Protein AF-A0A1W9MJC9-F1 (afdb_monomer)

Mean predicted aligned error: 21.08 Å

Structure (mmCIF, N/CA/C/O backbone):
data_AF-A0A1W9MJC9-F1
#
_entry.id   AF-A0A1W9MJC9-F1
#
loop_
_atom_site.group_PDB
_atom_site.id
_atom_site.type_symbol
_atom_site.label_atom_id
_atom_site.label_alt_id
_atom_site.label_comp_id
_atom_site.label_asym_id
_atom_site.label_entity_id
_atom_site.label_seq_id
_atom_site.pdbx_PDB_ins_code
_atom_site.Cartn_x
_atom_site.Cartn_y
_atom_site.Cartn_z
_atom_site.occupancy
_atom_site.B_iso_or_equiv
_atom_site.auth_seq_id
_atom_site.auth_comp_id
_atom_site.auth_asym_id
_atom_site.auth_atom_id
_atom_site.pdbx_PDB_model_num
ATOM 1 N N . MET A 1 1 ? 0.481 -23.778 25.938 1.00 35.47 1 MET A N 1
ATOM 2 C CA . MET A 1 1 ? 1.598 -23.405 25.052 1.00 35.47 1 MET A CA 1
ATOM 3 C C . MET A 1 1 ? 1.193 -22.103 24.401 1.00 35.47 1 MET A C 1
ATOM 5 O O . MET A 1 1 ? 0.287 -22.107 23.581 1.00 35.47 1 MET A O 1
ATOM 9 N N . VAL A 1 2 ? 1.718 -21.002 24.931 1.00 30.69 2 VAL A N 1
ATOM 10 C CA . VAL A 1 2 ? 1.451 -19.629 24.496 1.00 30.69 2 VAL A CA 1
ATOM 11 C C . VAL A 1 2 ? 2.804 -19.121 24.028 1.00 30.69 2 VAL A C 1
ATOM 13 O O . VAL A 1 2 ? 3.698 -18.996 24.858 1.00 30.69 2 VAL A O 1
ATOM 16 N N . ASP A 1 3 ? 2.963 -18.919 22.724 1.00 32.94 3 ASP A N 1
ATOM 17 C CA . ASP A 1 3 ? 4.160 -18.285 22.180 1.00 32.94 3 ASP A CA 1
ATOM 18 C C . ASP A 1 3 ? 3.934 -16.770 22.167 1.00 32.94 3 ASP A C 1
ATOM 20 O O . ASP A 1 3 ? 3.069 -16.245 21.462 1.00 32.94 3 ASP A O 1
ATOM 24 N N . GLU A 1 4 ? 4.688 -16.082 23.021 1.00 33.16 4 GLU A N 1
ATOM 25 C CA . GLU A 1 4 ? 4.775 -14.629 23.106 1.00 33.16 4 GLU A CA 1
ATOM 26 C C . GLU A 1 4 ? 5.521 -14.070 21.885 1.00 33.16 4 GLU A C 1
ATOM 28 O O . GLU A 1 4 ? 6.694 -14.366 21.655 1.00 33.16 4 GLU A O 1
ATOM 33 N N . ILE A 1 5 ? 4.862 -13.197 21.121 1.00 34.06 5 ILE A N 1
ATOM 34 C CA . ILE A 1 5 ? 5.529 -12.332 20.144 1.00 34.06 5 ILE A CA 1
ATOM 35 C C . ILE A 1 5 ? 6.154 -11.168 20.917 1.00 34.06 5 ILE A C 1
ATOM 37 O O . ILE A 1 5 ? 5.500 -10.171 21.223 1.00 34.06 5 ILE A O 1
ATOM 41 N N . VAL A 1 6 ? 7.439 -11.295 21.236 1.00 33.72 6 VAL A N 1
ATOM 42 C CA . VAL A 1 6 ? 8.252 -10.208 21.787 1.00 33.72 6 VAL A CA 1
ATOM 43 C C . VAL A 1 6 ? 8.721 -9.315 20.631 1.00 33.72 6 VAL A C 1
ATOM 45 O O . VAL A 1 6 ? 9.761 -9.550 20.021 1.00 33.72 6 VAL A O 1
ATOM 48 N N . MET A 1 7 ? 7.949 -8.271 20.307 1.00 41.28 7 MET A N 1
ATOM 49 C CA . MET A 1 7 ? 8.438 -7.140 19.507 1.00 41.28 7 MET A CA 1
ATOM 50 C C . MET A 1 7 ? 9.159 -6.151 20.427 1.00 41.28 7 MET A C 1
ATOM 52 O O . MET A 1 7 ? 8.548 -5.243 20.984 1.00 41.28 7 MET A O 1
ATOM 56 N N . ILE A 1 8 ? 10.476 -6.300 20.569 1.00 40.28 8 ILE A N 1
ATOM 57 C CA . ILE A 1 8 ? 11.330 -5.221 21.077 1.00 40.28 8 ILE A CA 1
ATOM 58 C C . ILE A 1 8 ? 11.799 -4.433 19.855 1.00 40.28 8 ILE A C 1
ATOM 60 O O . ILE A 1 8 ? 12.778 -4.787 19.206 1.00 40.28 8 ILE A O 1
ATOM 64 N N . HIS A 1 9 ? 11.061 -3.389 19.485 1.00 45.72 9 HIS A N 1
ATOM 65 C CA . HIS A 1 9 ? 11.604 -2.331 18.634 1.00 45.72 9 HIS A CA 1
ATOM 66 C C . HIS A 1 9 ? 12.208 -1.305 19.587 1.00 45.72 9 HIS A C 1
ATOM 68 O O . HIS A 1 9 ? 11.478 -0.640 20.321 1.00 45.72 9 HIS A O 1
ATOM 74 N N . SER A 1 10 ? 13.541 -1.242 19.653 1.00 52.00 10 SER A N 1
ATOM 75 C CA . SER A 1 10 ? 14.217 -0.260 20.496 1.00 52.00 10 SER A CA 1
ATOM 76 C C . SER A 1 10 ? 13.824 1.147 20.044 1.00 52.00 10 SER A C 1
ATOM 78 O O . SER A 1 10 ? 13.736 1.445 18.852 1.00 52.00 10 SER A O 1
ATOM 80 N N . GLU A 1 11 ? 13.574 2.023 21.011 1.00 51.53 11 GLU A N 1
ATOM 81 C CA . GLU A 1 11 ? 13.218 3.429 20.792 1.00 51.53 11 GLU A CA 1
ATOM 82 C C . GLU A 1 11 ? 14.254 4.160 19.909 1.00 51.53 11 GLU A C 1
ATOM 84 O O . GLU A 1 11 ? 13.930 5.108 19.189 1.00 51.53 11 GLU A O 1
ATOM 89 N N . ASP A 1 12 ? 15.489 3.655 19.905 1.00 56.38 12 ASP A N 1
ATOM 90 C CA . ASP A 1 12 ? 16.594 4.113 19.070 1.00 56.38 12 ASP A CA 1
ATOM 91 C C . ASP A 1 12 ? 16.384 3.802 17.581 1.00 56.38 12 ASP A C 1
ATOM 93 O O . ASP A 1 12 ? 16.657 4.659 16.743 1.00 56.38 12 ASP A O 1
ATOM 97 N N . ALA A 1 13 ? 15.806 2.646 17.231 1.00 55.72 13 ALA A N 1
ATOM 98 C CA . ALA A 1 13 ? 15.503 2.289 15.842 1.00 55.72 13 ALA A CA 1
ATOM 99 C C . ALA A 1 13 ? 14.406 3.187 15.239 1.00 55.72 13 ALA A C 1
ATOM 101 O O . ALA A 1 13 ? 14.467 3.565 14.066 1.00 55.72 13 ALA A O 1
ATOM 102 N N . PHE A 1 14 ? 13.427 3.600 16.052 1.00 57.81 14 PHE A N 1
ATOM 103 C CA . PHE A 1 14 ? 12.385 4.538 15.628 1.00 57.81 14 PHE A CA 1
ATOM 104 C C . PHE A 1 14 ? 12.923 5.970 15.480 1.00 57.81 14 PHE A C 1
ATOM 106 O O . PHE A 1 14 ? 12.565 6.686 14.539 1.00 57.81 14 PHE A O 1
ATOM 113 N N . LYS A 1 15 ? 13.831 6.386 16.374 1.00 63.44 15 LYS A N 1
ATOM 114 C CA . LYS A 1 15 ? 14.502 7.692 16.290 1.00 63.44 15 LYS A CA 1
ATOM 115 C C . LYS A 1 15 ? 15.441 7.777 15.085 1.00 63.44 15 LYS A C 1
ATOM 117 O O . LYS A 1 15 ? 15.488 8.833 14.454 1.00 63.44 15 LYS A O 1
ATOM 122 N N . ASP A 1 16 ? 16.117 6.693 14.710 1.00 61.88 16 ASP A N 1
ATOM 123 C CA . ASP A 1 16 ? 16.958 6.654 13.506 1.00 61.88 16 ASP A CA 1
ATOM 124 C C . ASP A 1 16 ? 16.141 6.692 12.207 1.00 61.88 16 ASP A C 1
ATOM 126 O O . ASP A 1 16 ? 16.510 7.401 11.268 1.00 61.88 16 ASP A O 1
ATOM 130 N N . TYR A 1 17 ? 14.977 6.034 12.170 1.00 62.88 17 TYR A N 1
ATOM 131 C CA . TYR A 1 17 ? 14.036 6.149 11.050 1.00 62.88 17 TYR A CA 1
ATOM 132 C C . TYR A 1 17 ? 13.516 7.588 10.879 1.00 62.88 17 TYR A C 1
ATOM 134 O O . TYR A 1 17 ? 13.541 8.138 9.777 1.00 62.88 17 TYR A O 1
ATOM 142 N N . GLN A 1 18 ? 13.128 8.250 11.974 1.00 61.34 18 GLN A N 1
ATOM 143 C CA . GLN A 1 18 ? 12.695 9.654 11.948 1.00 61.34 18 GLN A CA 1
ATOM 144 C C . GLN A 1 18 ? 13.834 10.617 11.568 1.00 61.34 18 GLN A C 1
ATOM 146 O O . GLN A 1 18 ? 13.609 11.595 10.855 1.00 61.34 18 GLN A O 1
ATOM 151 N N . ARG A 1 19 ? 15.079 10.338 11.983 1.00 60.44 19 ARG A N 1
ATOM 152 C CA . ARG A 1 19 ? 16.258 11.129 11.580 1.00 60.44 19 ARG A CA 1
ATOM 153 C C . ARG A 1 19 ? 16.586 10.975 10.098 1.00 60.44 19 ARG A C 1
ATOM 155 O O . ARG A 1 19 ? 16.934 11.974 9.475 1.00 60.44 19 ARG A O 1
ATOM 162 N N . LYS A 1 20 ? 16.453 9.772 9.528 1.00 58.72 20 LYS A N 1
ATOM 163 C CA . LYS A 1 20 ? 16.607 9.549 8.080 1.00 58.72 20 LYS A CA 1
ATOM 164 C C . LYS A 1 20 ? 15.507 10.256 7.288 1.00 58.72 20 LYS A C 1
ATOM 166 O O . LYS A 1 20 ? 15.812 10.942 6.320 1.00 58.72 20 LYS A O 1
ATOM 171 N N . LYS A 1 21 ? 14.263 10.209 7.772 1.00 58.03 21 LYS A N 1
ATOM 172 C CA . LYS A 1 21 ? 13.132 10.928 7.169 1.00 58.03 21 LYS A CA 1
ATOM 173 C C . LYS A 1 21 ? 13.318 12.453 7.175 1.00 58.03 21 LYS A C 1
ATOM 175 O O . LYS A 1 21 ? 13.007 13.106 6.189 1.00 58.03 21 LYS A O 1
ATOM 180 N N . ASN A 1 22 ? 13.879 13.017 8.247 1.00 48.25 22 ASN A N 1
ATOM 181 C CA . ASN A 1 22 ? 14.098 14.465 8.363 1.00 48.25 22 ASN A CA 1
ATOM 182 C C . ASN A 1 22 ? 15.392 14.968 7.692 1.00 48.25 22 ASN A C 1
ATOM 184 O O . ASN A 1 22 ? 15.553 16.175 7.538 1.00 48.25 22 ASN A O 1
ATOM 188 N N . LYS A 1 23 ? 16.311 14.077 7.290 1.00 49.34 23 LYS A N 1
ATOM 189 C CA . LYS A 1 23 ? 17.509 14.424 6.501 1.00 49.34 23 LYS A CA 1
ATOM 190 C C . LYS A 1 23 ? 17.331 14.235 4.988 1.00 49.34 23 LYS A C 1
ATOM 192 O O . LYS A 1 23 ? 18.177 14.700 4.238 1.00 49.34 23 LYS A O 1
ATOM 197 N N . GLY A 1 24 ? 16.237 13.621 4.537 1.00 39.41 24 GLY A N 1
ATOM 198 C CA . GLY A 1 24 ? 15.925 13.399 3.117 1.00 39.41 24 GLY A CA 1
ATOM 199 C C . GLY A 1 24 ? 15.293 14.589 2.383 1.00 39.41 24 GLY A C 1
ATOM 200 O O . GLY A 1 24 ? 14.650 14.389 1.363 1.00 39.41 24 GLY A O 1
ATOM 201 N N . SER A 1 25 ? 15.421 15.820 2.894 1.00 42.12 25 SER A N 1
ATOM 202 C CA . SER A 1 25 ? 14.801 17.007 2.277 1.00 42.12 25 SER A CA 1
ATOM 203 C C . SER A 1 25 ? 15.659 17.687 1.198 1.00 42.12 25 SER A C 1
ATOM 205 O O . SER A 1 25 ? 15.202 18.671 0.623 1.00 42.12 25 SER A O 1
ATOM 207 N N . GLU A 1 26 ? 16.872 17.211 0.904 1.00 43.78 26 GLU A N 1
ATOM 208 C CA . GLU A 1 26 ? 17.752 17.847 -0.093 1.00 43.78 26 GLU A CA 1
ATOM 209 C C . GLU A 1 26 ? 18.640 16.849 -0.859 1.00 43.78 26 GLU A C 1
ATOM 211 O O . GLU A 1 26 ? 19.828 17.089 -1.004 1.00 43.78 26 GLU A O 1
ATOM 216 N N . VAL A 1 27 ? 18.115 15.732 -1.373 1.00 36.97 27 VAL A N 1
ATOM 217 C CA . VAL A 1 27 ? 18.761 15.026 -2.503 1.00 36.97 27 VAL A CA 1
ATOM 218 C C . VAL A 1 27 ? 17.674 14.353 -3.339 1.00 36.97 27 VAL A C 1
ATOM 220 O O . VAL A 1 27 ? 16.836 13.631 -2.809 1.00 36.97 27 VAL A O 1
ATOM 223 N N . SER A 1 28 ? 17.665 14.634 -4.641 1.00 38.19 28 SER A N 1
ATOM 224 C CA . SER A 1 28 ? 16.739 14.057 -5.616 1.00 38.19 28 SER A CA 1
ATOM 225 C C . SER A 1 28 ? 16.901 12.533 -5.674 1.00 38.19 28 SER A C 1
ATOM 227 O O . SER A 1 28 ? 17.954 12.040 -6.073 1.00 38.19 28 SER A O 1
ATOM 229 N N . GLU A 1 29 ? 15.850 11.783 -5.325 1.00 46.31 29 GLU A N 1
ATOM 230 C CA . GLU A 1 29 ? 15.784 10.305 -5.374 1.00 46.31 29 GLU A CA 1
ATOM 231 C C . GLU A 1 29 ? 16.032 9.715 -6.783 1.00 46.31 29 GLU A C 1
ATOM 233 O O . GLU A 1 29 ? 16.157 8.504 -6.951 1.00 46.31 29 GLU A O 1
ATOM 238 N N . THR A 1 30 ? 16.143 10.559 -7.812 1.00 46.44 30 THR A N 1
ATOM 239 C CA . THR A 1 30 ? 16.487 10.164 -9.184 1.00 46.44 30 THR A CA 1
ATOM 240 C C . THR A 1 30 ? 17.964 9.822 -9.381 1.00 46.44 30 THR A C 1
ATOM 242 O O . THR A 1 30 ? 18.277 9.069 -10.302 1.00 46.44 30 THR A O 1
ATOM 245 N N . ASP A 1 31 ? 18.867 10.330 -8.536 1.00 42.47 31 ASP A N 1
ATOM 246 C CA . ASP A 1 31 ? 20.315 10.215 -8.769 1.00 42.47 31 ASP A CA 1
ATOM 247 C C . ASP A 1 31 ? 20.927 8.974 -8.092 1.00 42.47 31 ASP A C 1
ATOM 249 O O . ASP A 1 31 ? 21.834 8.355 -8.651 1.00 42.47 31 ASP A O 1
ATOM 253 N N . GLU A 1 32 ? 20.383 8.525 -6.954 1.00 47.94 32 GLU A N 1
ATOM 254 C CA . GLU A 1 32 ? 20.831 7.286 -6.287 1.00 47.94 32 GLU A CA 1
ATOM 255 C C . GLU A 1 32 ? 20.464 6.024 -7.087 1.00 47.94 32 GLU A C 1
ATOM 257 O O . GLU A 1 32 ? 21.246 5.075 -7.138 1.00 47.94 32 GLU A O 1
ATOM 262 N N . TYR A 1 33 ? 19.326 6.024 -7.792 1.00 49.03 33 TYR A N 1
ATOM 263 C CA . TYR A 1 33 ? 18.934 4.898 -8.651 1.00 49.03 33 TYR A CA 1
ATOM 264 C C . TYR A 1 33 ? 19.730 4.850 -9.966 1.00 49.03 33 TYR A C 1
ATOM 266 O O . TYR A 1 33 ? 19.934 3.774 -10.529 1.00 49.03 33 TYR A O 1
ATOM 274 N N . LEU A 1 34 ? 20.214 6.002 -10.451 1.00 47.31 34 LEU A N 1
ATOM 275 C CA . LEU A 1 34 ? 21.092 6.069 -11.622 1.00 47.31 34 LEU A CA 1
ATOM 276 C C . LEU A 1 34 ? 22.515 5.587 -11.298 1.00 47.31 34 LEU A C 1
ATOM 278 O O . LEU A 1 34 ? 23.122 4.912 -12.125 1.00 47.31 34 LEU A O 1
ATOM 282 N N . ALA A 1 35 ? 23.029 5.890 -10.101 1.00 49.97 35 ALA A N 1
ATOM 283 C CA . ALA A 1 35 ? 24.366 5.476 -9.673 1.00 49.97 35 ALA A CA 1
ATOM 284 C C . ALA A 1 35 ? 24.479 3.951 -9.489 1.00 49.97 35 ALA A C 1
ATOM 286 O O . ALA A 1 35 ? 25.440 3.348 -9.962 1.00 49.97 35 ALA A O 1
ATOM 287 N N . LEU A 1 36 ? 23.459 3.314 -8.902 1.00 45.66 36 LEU A N 1
ATOM 288 C CA . LEU A 1 36 ? 23.416 1.857 -8.705 1.00 45.66 36 LEU A CA 1
ATOM 289 C C . LEU A 1 36 ? 23.344 1.062 -10.020 1.00 45.66 36 LEU A C 1
ATOM 291 O O . LEU A 1 36 ? 23.889 -0.032 -10.102 1.00 45.66 36 LEU A O 1
ATOM 295 N N . MET A 1 37 ? 22.724 1.616 -11.068 1.00 47.12 37 MET A N 1
ATOM 296 C CA . MET A 1 37 ? 22.627 0.957 -12.380 1.00 47.12 37 MET A CA 1
ATOM 297 C C . MET A 1 37 ? 23.851 1.189 -13.283 1.00 47.12 37 MET A C 1
ATOM 299 O O . MET A 1 37 ? 23.981 0.522 -14.308 1.00 47.12 37 MET A O 1
ATOM 303 N N . MET A 1 38 ? 24.743 2.125 -12.935 1.00 45.62 38 MET A N 1
ATOM 304 C CA . MET A 1 38 ? 26.002 2.349 -13.660 1.00 45.62 38 MET A CA 1
ATOM 305 C C . MET A 1 38 ? 27.180 1.563 -13.062 1.00 45.62 38 MET A C 1
ATOM 307 O O . MET A 1 38 ? 28.150 1.321 -13.774 1.00 45.62 38 MET A O 1
ATOM 311 N N . GLU A 1 39 ? 27.090 1.110 -11.806 1.00 39.09 39 GLU A N 1
ATOM 312 C CA . GLU A 1 39 ? 28.155 0.337 -11.144 1.00 39.09 39 GLU A CA 1
ATOM 313 C C . GLU A 1 39 ? 28.184 -1.156 -11.547 1.00 39.09 39 GLU A C 1
ATOM 315 O O . GLU A 1 39 ? 29.229 -1.794 -11.448 1.00 39.09 39 GLU A O 1
ATOM 320 N N . GLU A 1 40 ? 27.088 -1.710 -12.083 1.00 39.81 40 GLU A N 1
ATOM 321 C CA . GLU A 1 40 ? 27.018 -3.113 -12.547 1.00 39.81 40 GLU A CA 1
ATOM 322 C C . GLU A 1 40 ? 27.378 -3.317 -14.035 1.00 39.81 40 GLU A C 1
ATOM 324 O O . GLU A 1 40 ? 27.400 -4.449 -14.517 1.00 39.81 40 GLU A O 1
ATOM 329 N N . ALA A 1 41 ? 27.693 -2.254 -14.785 1.00 36.19 41 ALA A N 1
ATOM 330 C CA . ALA A 1 41 ? 27.967 -2.353 -16.224 1.00 36.19 41 ALA A CA 1
ATOM 331 C C . ALA A 1 41 ? 29.451 -2.574 -16.598 1.00 36.19 41 ALA A C 1
ATOM 333 O O . ALA A 1 41 ? 29.733 -2.843 -17.765 1.00 36.19 41 ALA A O 1
ATOM 334 N N . ASP A 1 42 ? 30.391 -2.505 -15.645 1.00 35.53 42 ASP A N 1
ATOM 335 C CA . ASP A 1 42 ? 31.840 -2.494 -15.936 1.00 35.53 42 ASP A CA 1
ATOM 336 C C . ASP A 1 42 ? 32.620 -3.749 -15.492 1.00 35.53 42 ASP A C 1
ATOM 338 O O . ASP A 1 42 ? 33.854 -3.777 -15.526 1.00 35.53 42 ASP A O 1
ATOM 342 N N . THR A 1 43 ? 31.940 -4.852 -15.175 1.00 40.88 43 THR A N 1
ATOM 343 C CA . THR A 1 43 ? 32.602 -6.149 -14.952 1.00 40.88 43 THR A CA 1
ATOM 344 C C . THR A 1 43 ? 31.864 -7.293 -15.636 1.00 40.88 43 THR A C 1
ATOM 346 O O . THR A 1 43 ? 30.978 -7.887 -15.042 1.00 40.88 43 THR A O 1
ATOM 349 N N . ASP A 1 44 ? 32.227 -7.611 -16.883 1.00 32.25 44 ASP A N 1
ATOM 350 C CA . ASP A 1 44 ? 32.590 -8.983 -17.286 1.00 32.25 44 ASP A CA 1
ATOM 351 C C . ASP A 1 44 ? 32.786 -9.101 -18.803 1.00 32.25 44 ASP A C 1
ATOM 353 O O . ASP A 1 44 ? 31.879 -9.365 -19.591 1.00 32.25 44 ASP A O 1
ATOM 357 N N . ASN A 1 45 ? 34.046 -8.972 -19.216 1.00 36.12 45 ASN A N 1
ATOM 358 C CA . ASN A 1 45 ? 34.512 -9.365 -20.536 1.00 36.12 45 ASN A CA 1
ATOM 359 C C . ASN A 1 45 ? 35.347 -10.644 -20.409 1.00 36.12 45 ASN A C 1
ATOM 361 O O . ASN A 1 45 ? 36.576 -10.582 -20.377 1.00 36.12 45 ASN A O 1
ATOM 365 N N . ARG A 1 46 ? 34.688 -11.809 -20.326 1.00 30.27 46 ARG A N 1
ATOM 366 C CA . ARG A 1 46 ? 35.300 -13.125 -20.591 1.00 30.27 46 ARG A CA 1
ATOM 367 C C . ARG A 1 46 ? 34.302 -14.108 -21.212 1.00 30.27 46 ARG A C 1
ATOM 369 O O . ARG A 1 46 ? 33.552 -14.790 -20.534 1.00 30.27 46 ARG A O 1
ATOM 376 N N . GLN A 1 47 ? 34.382 -14.207 -22.537 1.00 35.38 47 GLN A N 1
ATOM 377 C CA . GLN A 1 47 ? 34.545 -15.463 -23.278 1.00 35.38 47 GLN A CA 1
ATOM 378 C C . GLN A 1 47 ? 33.790 -16.703 -22.747 1.00 35.38 47 GLN A C 1
ATOM 380 O O . GLN A 1 47 ? 34.313 -17.435 -21.918 1.00 35.38 47 GLN A O 1
ATOM 385 N N . THR A 1 48 ? 32.654 -17.049 -23.357 1.00 31.38 48 THR A N 1
ATOM 386 C CA . THR A 1 48 ? 32.276 -18.449 -23.642 1.00 31.38 48 THR A CA 1
ATOM 387 C C . THR A 1 48 ? 31.263 -18.489 -24.785 1.00 31.38 48 THR A C 1
ATOM 389 O O . THR A 1 48 ? 30.226 -17.837 -24.753 1.00 31.38 48 THR A O 1
ATOM 392 N N . GLY A 1 49 ? 31.584 -19.250 -25.831 1.00 30.16 49 GLY A N 1
ATOM 393 C CA . GLY A 1 49 ? 30.645 -19.576 -26.895 1.00 30.16 49 GLY A CA 1
ATOM 394 C C . GLY A 1 49 ? 29.754 -20.751 -26.506 1.00 30.16 49 GLY A C 1
ATOM 395 O O . GLY A 1 49 ? 30.212 -21.679 -25.842 1.00 30.16 49 GLY A O 1
ATOM 396 N N . ARG A 1 50 ? 28.512 -20.741 -26.990 1.00 29.09 50 ARG A N 1
ATOM 397 C CA . ARG A 1 50 ? 27.777 -21.913 -27.492 1.00 29.09 50 ARG A 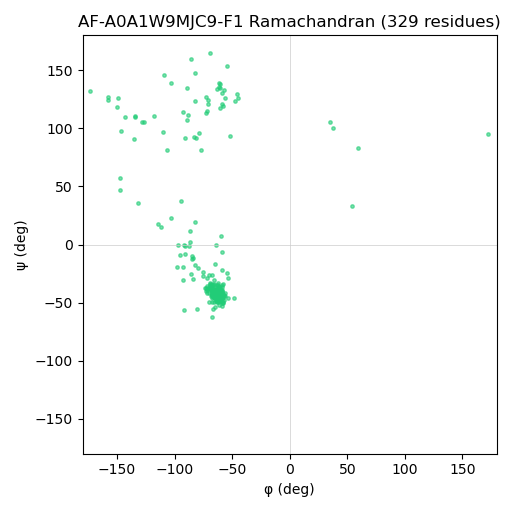CA 1
ATOM 398 C C . ARG A 1 50 ? 26.463 -21.443 -28.108 1.00 29.09 50 ARG A C 1
ATOM 400 O O . ARG A 1 50 ? 25.772 -20.606 -27.542 1.00 29.09 50 ARG A O 1
ATOM 407 N N . GLY A 1 51 ? 26.188 -21.949 -29.306 1.00 28.50 51 GLY A N 1
ATOM 408 C CA . GLY A 1 51 ? 25.053 -21.549 -30.122 1.00 28.50 51 GLY A CA 1
ATOM 409 C C . GLY A 1 51 ? 23.700 -21.987 -29.574 1.00 28.50 51 GLY A C 1
ATOM 410 O O . GLY A 1 51 ? 23.594 -22.877 -28.734 1.00 28.50 51 GLY A O 1
ATOM 411 N N . THR A 1 52 ? 22.667 -21.373 -30.132 1.00 28.73 52 THR A N 1
ATOM 412 C CA . THR A 1 52 ? 21.327 -21.939 -30.261 1.00 28.73 52 THR A CA 1
ATOM 413 C C . THR A 1 52 ? 20.711 -21.346 -31.521 1.00 28.73 52 THR A C 1
ATOM 415 O O . THR A 1 52 ? 20.603 -20.132 -31.681 1.00 28.73 52 THR A O 1
ATOM 418 N N . GLU A 1 53 ? 20.399 -22.238 -32.454 1.00 31.22 53 GLU A N 1
ATOM 419 C CA . GLU A 1 53 ? 19.576 -21.986 -33.626 1.00 31.22 53 GLU A CA 1
ATOM 420 C C . GLU A 1 53 ? 18.207 -21.472 -33.175 1.00 31.22 53 GLU A C 1
ATOM 422 O O . GLU A 1 53 ? 17.570 -22.072 -32.310 1.00 31.22 53 GLU A O 1
ATOM 427 N N . ILE A 1 54 ? 17.723 -20.397 -33.795 1.00 30.97 54 ILE A N 1
ATOM 428 C CA . ILE A 1 54 ? 16.300 -20.068 -33.775 1.00 30.97 54 ILE A CA 1
ATOM 429 C C . ILE A 1 54 ? 15.875 -19.864 -35.223 1.00 30.97 54 ILE A C 1
ATOM 431 O O . ILE A 1 54 ? 16.216 -18.877 -35.873 1.00 30.97 54 ILE A O 1
ATOM 435 N N . MET A 1 55 ? 15.163 -20.870 -35.729 1.00 32.81 55 MET A N 1
ATOM 436 C CA . MET A 1 55 ? 14.477 -20.851 -37.012 1.00 32.81 55 MET A CA 1
ATOM 437 C C . MET A 1 55 ? 13.464 -19.702 -37.043 1.00 32.81 55 MET A C 1
ATOM 439 O O . MET A 1 55 ? 12.531 -19.671 -36.242 1.00 32.81 55 MET A O 1
ATOM 443 N N . ALA A 1 56 ? 13.619 -18.782 -37.996 1.00 30.00 56 ALA A N 1
ATOM 444 C CA . ALA A 1 56 ? 12.605 -17.784 -38.303 1.00 30.00 56 ALA A CA 1
ATOM 445 C C . ALA A 1 56 ? 11.701 -18.311 -39.421 1.00 30.00 56 ALA A C 1
ATOM 447 O O . ALA A 1 56 ? 12.126 -18.545 -40.553 1.00 30.00 56 ALA A O 1
ATOM 448 N N . ALA A 1 57 ? 10.445 -18.527 -39.044 1.00 28.06 57 ALA A N 1
ATOM 449 C CA . ALA A 1 57 ? 9.374 -19.001 -39.889 1.00 28.06 57 ALA A CA 1
ATOM 450 C C . ALA A 1 57 ? 9.095 -18.054 -41.065 1.00 28.06 57 ALA A C 1
ATOM 452 O O . ALA A 1 57 ? 8.935 -16.843 -40.924 1.00 28.06 57 ALA A O 1
ATOM 453 N N . GLN A 1 58 ? 8.954 -18.686 -42.221 1.00 27.56 58 GLN A N 1
ATOM 454 C CA . GLN A 1 58 ? 8.361 -18.180 -43.442 1.00 27.56 58 GLN A CA 1
ATOM 455 C C . GLN A 1 58 ? 6.909 -17.738 -43.181 1.00 27.56 58 GLN A C 1
ATOM 457 O O . GLN A 1 58 ? 6.059 -18.555 -42.826 1.00 27.56 58 GLN A O 1
ATOM 462 N N . LYS A 1 59 ? 6.604 -16.456 -43.402 1.00 29.22 59 LYS A N 1
ATOM 463 C CA . LYS A 1 59 ? 5.251 -16.000 -43.741 1.00 29.22 59 LYS A CA 1
ATOM 464 C C . LYS A 1 59 ? 5.320 -15.010 -44.894 1.00 29.22 59 LYS A C 1
ATOM 466 O O . LYS A 1 59 ? 5.814 -13.897 -44.775 1.00 29.22 59 LYS A O 1
ATOM 471 N N . THR A 1 60 ? 4.815 -15.498 -46.014 1.00 27.14 60 THR A N 1
ATOM 472 C CA . THR A 1 60 ? 4.407 -14.775 -47.209 1.00 27.14 60 THR A CA 1
ATOM 473 C C . THR A 1 60 ? 3.283 -13.792 -46.895 1.00 27.14 60 THR A C 1
ATOM 475 O O . THR A 1 60 ? 2.285 -14.173 -46.280 1.00 27.14 60 THR A O 1
ATOM 478 N N . SER A 1 61 ? 3.391 -12.578 -47.420 1.00 29.47 61 SER A N 1
ATOM 479 C CA . SER A 1 61 ? 2.234 -11.767 -47.792 1.00 29.47 61 SER A CA 1
ATOM 480 C C . SER A 1 61 ? 2.575 -10.995 -49.062 1.00 29.47 61 SER A C 1
ATOM 482 O O . SER A 1 61 ? 3.421 -10.103 -49.052 1.00 29.47 61 SER A O 1
ATOM 484 N N . GLU A 1 62 ? 1.936 -11.401 -50.154 1.00 27.78 62 GLU A N 1
ATOM 485 C CA . GLU A 1 62 ? 1.780 -10.623 -51.376 1.00 27.78 62 GLU A CA 1
ATOM 486 C C . GLU A 1 62 ? 0.957 -9.364 -51.061 1.00 27.78 62 GLU A C 1
ATOM 488 O O . GLU A 1 62 ? -0.104 -9.489 -50.454 1.00 27.78 62 GLU A O 1
ATOM 493 N N . ASP A 1 63 ? 1.377 -8.181 -51.522 1.00 25.69 63 ASP A N 1
ATOM 494 C CA . ASP A 1 63 ? 0.445 -7.318 -52.254 1.00 25.69 63 ASP A CA 1
ATOM 495 C C . ASP A 1 63 ? 1.158 -6.299 -53.167 1.00 25.69 63 ASP A C 1
ATOM 497 O O . ASP A 1 63 ? 2.045 -5.553 -52.762 1.00 25.69 63 ASP A O 1
ATOM 501 N N . LYS A 1 64 ? 0.723 -6.338 -54.429 1.00 28.91 64 LYS A N 1
ATOM 502 C CA . LYS A 1 64 ? 0.614 -5.293 -55.461 1.00 28.91 64 LYS A CA 1
ATOM 503 C C . LYS A 1 64 ? 1.663 -4.171 -55.534 1.00 28.91 64 LYS A C 1
ATOM 505 O O . LYS A 1 64 ? 1.555 -3.117 -54.926 1.00 28.91 64 LYS A O 1
ATOM 510 N N . GLY A 1 65 ? 2.520 -4.316 -56.544 1.00 30.88 65 GLY A N 1
ATOM 511 C CA . GLY A 1 65 ? 2.302 -3.597 -57.803 1.00 30.88 65 GLY A CA 1
ATOM 512 C C . GLY A 1 65 ? 2.251 -2.071 -57.738 1.00 30.88 65 GLY A C 1
ATOM 513 O O . GLY A 1 65 ? 1.181 -1.488 -57.866 1.00 30.88 65 GLY A O 1
ATOM 514 N N . VAL A 1 66 ? 3.426 -1.444 -57.743 1.00 29.53 66 VAL A N 1
ATOM 515 C CA . VAL A 1 66 ? 3.647 -0.158 -58.415 1.00 29.53 66 VAL A CA 1
ATOM 516 C C . VAL A 1 66 ? 4.956 -0.287 -59.190 1.00 29.53 66 VAL A C 1
ATOM 518 O O . VAL A 1 66 ? 6.023 -0.412 -58.600 1.00 29.53 66 VAL A O 1
ATOM 521 N N . LYS A 1 67 ? 4.866 -0.324 -60.524 1.00 31.77 67 LYS A N 1
ATOM 522 C CA . LYS A 1 67 ? 6.019 -0.149 -61.417 1.00 31.77 67 LYS A CA 1
ATOM 523 C C . LYS A 1 67 ? 6.444 1.322 -61.353 1.00 31.77 67 LYS A C 1
ATOM 525 O O . LYS A 1 67 ? 5.609 2.160 -61.692 1.00 31.77 67 LYS A O 1
ATOM 530 N N . PRO A 1 68 ? 7.699 1.660 -61.021 1.00 31.88 68 PRO A N 1
ATOM 531 C CA . PRO A 1 68 ? 8.267 2.925 -61.436 1.00 31.88 68 PRO A CA 1
ATOM 532 C C . PRO A 1 68 ? 8.767 2.765 -62.869 1.00 31.88 68 PRO A C 1
ATOM 534 O O . PRO A 1 68 ? 9.527 1.853 -63.200 1.00 31.88 68 PRO A O 1
ATOM 537 N N . ASP A 1 69 ? 8.241 3.644 -63.703 1.00 26.41 69 ASP A N 1
ATOM 538 C CA . ASP A 1 69 ? 8.595 3.889 -65.088 1.00 26.41 69 ASP A CA 1
ATOM 539 C C . ASP A 1 69 ? 10.122 3.962 -65.267 1.00 26.41 69 ASP A C 1
ATOM 541 O O . ASP A 1 69 ? 10.816 4.658 -64.524 1.00 26.41 69 ASP A O 1
ATOM 545 N N . MET A 1 70 ? 10.651 3.211 -66.236 1.00 34.34 70 MET A N 1
ATOM 546 C CA . MET A 1 70 ? 12.063 3.265 -66.603 1.00 34.34 70 MET A CA 1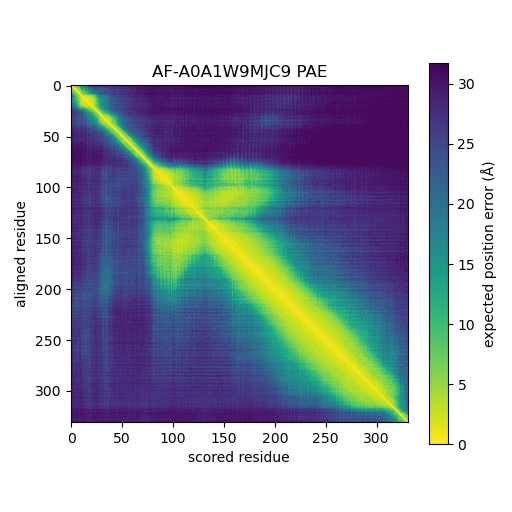
ATOM 547 C C . MET A 1 70 ? 12.306 4.520 -67.440 1.00 34.34 70 MET A C 1
ATOM 549 O O . MET A 1 70 ? 12.406 4.458 -68.665 1.00 34.34 70 MET A O 1
ATOM 553 N N . THR A 1 71 ? 12.460 5.665 -66.784 1.00 33.84 71 THR A N 1
ATOM 554 C CA . THR A 1 71 ? 13.223 6.760 -67.376 1.00 33.84 71 THR A CA 1
ATOM 555 C C . THR A 1 71 ? 14.695 6.372 -67.339 1.00 33.84 71 THR A C 1
ATOM 557 O O . THR A 1 71 ? 15.293 6.177 -66.283 1.00 33.84 71 THR A O 1
ATOM 560 N N . GLN A 1 72 ? 15.254 6.201 -68.535 1.00 40.25 72 GLN A N 1
ATOM 561 C CA . GLN A 1 72 ? 16.667 5.971 -68.804 1.00 40.25 72 GLN A CA 1
ATOM 562 C C . GLN A 1 72 ? 17.519 7.041 -68.107 1.00 40.25 72 GLN A C 1
ATOM 564 O O . GLN A 1 72 ? 17.767 8.113 -68.655 1.00 40.25 72 GLN A O 1
ATOM 569 N N . ALA A 1 73 ? 17.983 6.748 -66.895 1.00 33.19 73 ALA A N 1
ATOM 570 C CA . ALA A 1 73 ? 19.128 7.431 -66.324 1.00 33.19 73 ALA A CA 1
ATOM 571 C C . ALA A 1 73 ? 20.357 6.914 -67.076 1.00 33.19 73 ALA A C 1
ATOM 573 O O . ALA A 1 73 ? 20.679 5.723 -67.024 1.00 33.19 73 ALA A O 1
ATOM 574 N N . ALA A 1 74 ? 20.987 7.802 -67.843 1.00 35.78 74 ALA A N 1
ATOM 575 C CA . ALA A 1 74 ? 22.245 7.539 -68.517 1.00 35.78 74 ALA A CA 1
ATOM 576 C C . ALA A 1 74 ? 23.227 6.895 -67.528 1.00 35.78 74 ALA A C 1
ATOM 578 O O . ALA A 1 74 ? 23.491 7.445 -66.456 1.00 35.78 74 ALA A O 1
ATOM 579 N N . LYS A 1 75 ? 23.746 5.711 -67.876 1.00 34.97 75 LYS A N 1
ATOM 580 C CA . LYS A 1 75 ? 24.869 5.117 -67.150 1.00 34.97 75 LYS A CA 1
ATOM 581 C C . LYS A 1 75 ? 26.012 6.140 -67.166 1.00 34.97 75 LYS A C 1
ATOM 583 O O . LYS A 1 75 ? 26.372 6.574 -68.260 1.00 34.97 75 LYS A O 1
ATOM 588 N N . PRO A 1 76 ? 26.586 6.529 -66.016 1.00 39.09 76 PRO A N 1
ATOM 589 C CA . PRO A 1 76 ? 27.819 7.298 -66.025 1.00 39.09 76 PRO A CA 1
ATOM 590 C C . PRO A 1 76 ? 28.885 6.474 -66.759 1.00 39.09 76 PRO A C 1
ATOM 592 O O . PRO A 1 76 ? 29.061 5.291 -66.467 1.00 39.09 76 PRO A O 1
ATOM 595 N N . GLU A 1 77 ? 29.576 7.088 -67.720 1.00 39.97 77 GLU A N 1
ATOM 596 C CA . GLU A 1 77 ? 30.576 6.481 -68.623 1.00 39.97 77 GLU A CA 1
ATOM 597 C C . GLU A 1 77 ? 31.803 5.852 -67.922 1.00 39.97 77 GLU A C 1
ATOM 599 O O . GLU A 1 77 ? 32.720 5.389 -68.586 1.00 39.97 77 GLU A O 1
ATOM 604 N N . ASN A 1 78 ? 31.812 5.771 -66.588 1.00 52.09 78 ASN A N 1
ATOM 605 C CA . ASN A 1 78 ? 32.909 5.259 -65.765 1.00 52.09 78 ASN A CA 1
ATOM 606 C C . ASN A 1 78 ? 32.441 4.242 -64.704 1.00 52.09 78 ASN A C 1
ATOM 608 O O . ASN A 1 78 ? 32.974 4.221 -63.595 1.00 52.09 78 ASN A O 1
ATOM 612 N N . MET A 1 79 ? 31.441 3.398 -64.991 1.00 47.25 79 MET A N 1
ATOM 613 C CA . MET A 1 79 ? 31.190 2.251 -64.107 1.00 47.25 79 MET A CA 1
ATOM 614 C C . MET A 1 79 ? 32.289 1.188 -64.292 1.00 47.25 79 MET A C 1
ATOM 616 O O . MET A 1 79 ? 32.519 0.768 -65.427 1.00 47.25 79 MET A O 1
ATOM 620 N N . PRO A 1 80 ? 32.954 0.733 -63.212 1.00 57.16 80 PRO A N 1
ATOM 621 C CA . PRO A 1 80 ? 33.913 -0.364 -63.286 1.00 57.16 80 PRO A CA 1
ATOM 622 C C . PRO A 1 80 ? 33.219 -1.646 -63.760 1.00 57.16 80 PRO A C 1
ATOM 624 O O . PRO A 1 80 ? 32.102 -1.947 -63.338 1.00 57.16 80 PRO A O 1
ATOM 627 N N . ASP A 1 81 ? 33.886 -2.403 -64.634 1.00 69.56 81 ASP A N 1
ATOM 628 C CA . ASP A 1 81 ? 33.387 -3.685 -65.149 1.00 69.56 81 ASP A CA 1
ATOM 629 C C . ASP A 1 81 ? 33.027 -4.644 -63.995 1.00 69.56 81 ASP A C 1
ATOM 631 O O . ASP A 1 81 ? 33.657 -4.621 -62.937 1.00 69.56 81 ASP A O 1
ATOM 635 N N . ASP A 1 82 ? 32.097 -5.586 -64.197 1.00 69.56 82 ASP A N 1
ATOM 636 C CA . ASP A 1 82 ? 31.709 -6.574 -63.162 1.00 69.56 82 ASP A CA 1
ATOM 637 C C . ASP A 1 82 ? 32.909 -7.353 -62.583 1.00 69.56 82 ASP A C 1
ATOM 639 O O . ASP A 1 82 ? 32.914 -7.774 -61.422 1.00 69.56 82 ASP A O 1
ATOM 643 N N . LYS A 1 83 ? 33.966 -7.532 -63.384 1.00 74.31 83 LYS A N 1
ATOM 644 C CA . LYS A 1 83 ? 35.238 -8.129 -62.947 1.00 74.31 83 LYS A CA 1
ATOM 645 C C . LYS A 1 83 ? 36.042 -7.196 -62.036 1.00 74.31 83 LYS A C 1
ATOM 647 O O . LYS A 1 83 ? 36.685 -7.673 -61.107 1.00 74.31 83 LYS A O 1
ATOM 652 N N . GLU A 1 84 ? 36.008 -5.892 -62.285 1.00 68.44 84 GLU A N 1
ATOM 653 C CA . GLU A 1 84 ? 36.630 -4.873 -61.433 1.00 68.44 84 GLU A CA 1
ATOM 654 C C . GLU A 1 84 ? 35.873 -4.709 -60.117 1.00 68.44 84 GLU A C 1
ATOM 656 O O . GLU A 1 84 ? 36.502 -4.614 -59.071 1.00 68.44 84 GLU A O 1
ATOM 661 N N . LEU A 1 85 ? 34.542 -4.797 -60.127 1.00 72.50 85 LEU A N 1
ATOM 662 C CA . LEU A 1 85 ? 33.735 -4.784 -58.903 1.00 72.50 85 LEU A CA 1
ATOM 663 C C . LEU A 1 85 ? 34.040 -5.970 -57.974 1.00 72.50 85 LEU A C 1
ATOM 665 O O . LEU A 1 85 ? 34.084 -5.794 -56.754 1.00 72.50 85 LEU A O 1
ATOM 669 N N . ARG A 1 86 ? 34.296 -7.160 -58.535 1.00 79.44 86 ARG A N 1
ATOM 670 C CA . ARG A 1 86 ? 34.761 -8.327 -57.762 1.00 79.44 86 ARG A CA 1
ATOM 671 C C . ARG A 1 86 ? 36.153 -8.106 -57.179 1.00 79.44 86 ARG A C 1
ATOM 673 O O . ARG A 1 86 ? 36.339 -8.323 -55.989 1.00 79.44 86 ARG A O 1
ATOM 680 N N . LEU A 1 87 ? 37.088 -7.588 -57.975 1.00 78.06 87 LEU A N 1
ATOM 681 C CA . LEU A 1 87 ? 38.436 -7.249 -57.504 1.00 78.06 87 LEU A CA 1
ATOM 682 C C . LEU A 1 87 ? 38.408 -6.189 -56.396 1.00 78.06 87 LEU A C 1
ATOM 684 O O . LEU A 1 87 ? 39.127 -6.318 -55.413 1.00 78.06 87 LEU A O 1
ATOM 688 N N . VAL A 1 88 ? 37.543 -5.180 -56.511 1.00 75.69 88 VAL A N 1
ATOM 689 C CA . VAL A 1 88 ? 37.303 -4.174 -55.467 1.00 75.69 88 VAL A CA 1
ATOM 690 C C . VAL A 1 88 ? 36.762 -4.830 -54.193 1.00 75.69 88 VAL A C 1
ATOM 692 O O . VAL A 1 88 ? 37.201 -4.486 -53.101 1.00 75.69 88 VAL A O 1
ATOM 695 N N . SER A 1 89 ? 35.847 -5.797 -54.305 1.00 78.69 89 SER A N 1
ATOM 696 C CA . SER A 1 89 ? 35.329 -6.549 -53.153 1.00 78.69 89 SER A CA 1
ATOM 697 C C . SER A 1 89 ? 36.415 -7.386 -52.466 1.00 78.69 89 SER A C 1
ATOM 699 O O . SER A 1 89 ? 36.551 -7.332 -51.242 1.00 78.69 89 SER A O 1
ATOM 701 N N . ASP A 1 90 ? 37.218 -8.115 -53.241 1.00 81.56 90 ASP A N 1
ATOM 702 C CA . ASP A 1 90 ? 38.320 -8.936 -52.728 1.00 81.56 90 ASP A CA 1
ATOM 703 C C . ASP A 1 90 ? 39.405 -8.060 -52.079 1.00 81.56 90 ASP A C 1
ATOM 705 O O . ASP A 1 90 ? 39.923 -8.373 -51.004 1.00 81.56 90 ASP A O 1
ATOM 709 N N . LEU A 1 91 ? 39.702 -6.906 -52.687 1.00 77.19 91 LEU A N 1
ATOM 710 C CA . LEU A 1 91 ? 40.638 -5.915 -52.161 1.00 77.19 91 LEU A CA 1
ATOM 711 C C . LEU A 1 91 ? 40.121 -5.296 -50.855 1.00 77.19 91 LEU A C 1
ATOM 713 O O . LEU A 1 91 ? 40.888 -5.161 -49.905 1.00 77.19 91 LEU A O 1
ATOM 717 N N . LEU A 1 92 ? 38.822 -4.993 -50.755 1.00 74.25 92 LEU A N 1
ATOM 718 C CA . LEU A 1 92 ? 38.190 -4.516 -49.519 1.00 74.25 92 LEU A CA 1
ATOM 719 C C . LEU A 1 92 ? 38.285 -5.559 -48.392 1.00 74.25 92 LEU A C 1
ATOM 721 O O . LEU A 1 92 ? 38.580 -5.214 -47.245 1.00 74.25 92 LEU A O 1
ATOM 725 N N . GLN A 1 93 ? 38.092 -6.843 -48.707 1.00 80.19 93 GLN A N 1
ATOM 726 C CA . GLN A 1 93 ? 38.251 -7.936 -47.746 1.00 80.19 93 GLN A CA 1
ATOM 727 C C . GLN A 1 93 ? 39.709 -8.084 -47.284 1.00 80.19 93 GLN A C 1
ATOM 729 O O . GLN A 1 93 ? 39.967 -8.247 -46.086 1.00 80.19 93 GLN A O 1
ATOM 734 N N . HIS A 1 94 ? 40.669 -7.965 -48.203 1.00 77.50 94 HIS A N 1
ATOM 735 C CA . HIS A 1 94 ? 42.090 -7.973 -47.868 1.00 77.50 94 HIS A CA 1
ATOM 736 C C . HIS A 1 94 ? 42.495 -6.768 -47.015 1.00 77.50 94 HIS A C 1
ATOM 738 O O . HIS A 1 94 ? 43.161 -6.957 -45.998 1.00 77.50 94 HIS A O 1
ATOM 744 N N . LEU A 1 95 ? 42.036 -5.561 -47.348 1.00 75.19 95 LEU A N 1
ATOM 745 C CA . LEU A 1 95 ? 42.263 -4.348 -46.555 1.00 75.19 95 LEU A CA 1
ATOM 746 C C . LEU A 1 95 ? 41.718 -4.482 -45.128 1.00 75.19 95 LEU A C 1
ATOM 748 O O . LEU A 1 95 ? 42.392 -4.122 -44.160 1.00 75.19 95 LEU A O 1
ATOM 752 N N . LYS A 1 96 ? 40.540 -5.099 -44.973 1.00 76.38 96 LYS A N 1
ATOM 753 C CA . LYS A 1 96 ? 39.979 -5.431 -43.657 1.00 76.38 96 LYS A CA 1
ATOM 754 C C . LYS A 1 96 ? 40.879 -6.397 -42.878 1.00 76.38 96 LYS A C 1
ATOM 756 O O . LYS A 1 96 ? 41.071 -6.211 -41.678 1.00 76.38 96 LYS A O 1
ATOM 761 N N . SER A 1 97 ? 41.456 -7.401 -43.543 1.00 80.12 97 SER A N 1
ATOM 762 C CA . SER A 1 97 ? 42.367 -8.370 -42.911 1.00 80.12 97 SER A CA 1
ATOM 763 C C . SER A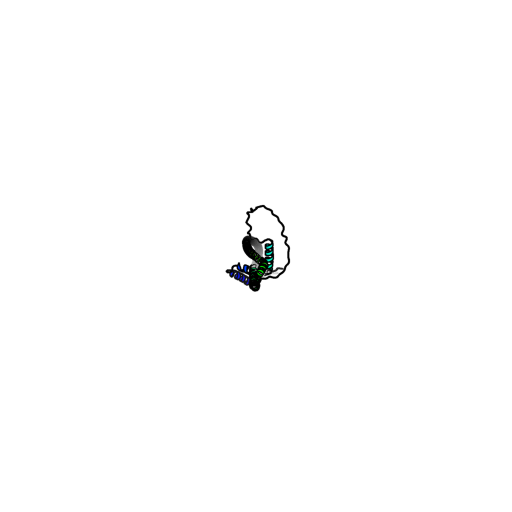 1 97 ? 43.714 -7.763 -42.496 1.00 80.12 97 SER A C 1
ATOM 765 O O . SER A 1 97 ? 44.265 -8.141 -41.463 1.00 80.12 97 SER A O 1
ATOM 767 N N . THR A 1 98 ? 44.219 -6.783 -43.251 1.00 78.81 98 THR A N 1
ATOM 768 C CA . THR A 1 98 ? 45.493 -6.095 -42.985 1.00 78.81 98 THR A CA 1
ATOM 769 C C . THR A 1 98 ? 45.337 -4.836 -42.131 1.00 78.81 98 THR A C 1
ATOM 771 O O . THR A 1 98 ? 46.337 -4.195 -41.813 1.00 78.81 98 THR A O 1
ATOM 774 N N . LYS A 1 99 ? 44.103 -4.492 -41.726 1.00 80.56 99 LYS A N 1
ATOM 775 C CA . LYS A 1 99 ? 43.749 -3.258 -40.998 1.00 80.56 99 LYS A CA 1
ATOM 776 C C . LYS A 1 99 ? 44.220 -1.984 -41.711 1.00 80.56 99 LYS A C 1
ATOM 778 O O . LYS A 1 99 ? 44.575 -1.004 -41.059 1.00 80.56 99 LYS A O 1
ATOM 783 N N . MET A 1 100 ? 44.232 -2.009 -43.039 1.00 80.12 100 MET A N 1
ATOM 784 C CA . MET A 1 100 ? 44.659 -0.889 -43.868 1.00 80.12 100 MET A CA 1
ATOM 785 C C . MET A 1 100 ? 43.439 -0.179 -44.458 1.00 80.12 100 MET A C 1
ATOM 787 O O . MET A 1 100 ? 42.480 -0.827 -44.871 1.00 80.12 100 MET A O 1
ATOM 791 N N . THR A 1 101 ? 43.450 1.152 -44.495 1.00 81.31 101 THR A N 1
ATOM 792 C CA . THR A 1 101 ? 42.385 1.935 -45.141 1.00 81.31 101 THR A CA 1
ATOM 793 C C . THR A 1 101 ? 42.645 2.095 -46.637 1.00 81.31 101 THR A C 1
ATOM 795 O O . THR A 1 101 ? 43.786 2.002 -47.093 1.00 81.31 101 THR A O 1
ATOM 798 N N . ALA A 1 102 ? 41.600 2.394 -47.415 1.00 80.75 102 ALA A N 1
ATOM 799 C CA . ALA A 1 102 ? 41.761 2.683 -48.840 1.00 80.75 102 ALA A CA 1
ATOM 800 C C . ALA A 1 102 ? 42.703 3.881 -49.082 1.00 80.75 102 ALA A C 1
ATOM 802 O O . ALA A 1 102 ? 43.507 3.849 -50.005 1.00 80.75 102 ALA A O 1
ATOM 803 N N . GLY A 1 103 ? 42.689 4.893 -48.205 1.00 80.94 103 GLY A N 1
ATOM 804 C CA . GLY A 1 103 ? 43.643 6.012 -48.251 1.00 80.94 103 GLY A CA 1
ATOM 805 C C . GLY A 1 103 ? 45.090 5.618 -47.921 1.00 80.94 103 GLY A C 1
ATOM 806 O O . GLY A 1 103 ? 46.026 6.150 -48.507 1.00 80.94 103 GLY A O 1
ATOM 807 N N . GLN A 1 104 ? 45.304 4.650 -47.024 1.00 83.62 104 GLN A N 1
ATOM 808 C CA . GLN A 1 104 ? 46.645 4.109 -46.765 1.00 83.62 104 GLN A CA 1
ATOM 809 C C . GLN A 1 104 ? 47.173 3.286 -47.948 1.00 83.62 104 GLN A C 1
ATOM 811 O O . GLN A 1 104 ? 48.372 3.320 -48.221 1.00 83.62 104 GLN A O 1
ATOM 816 N N . LEU A 1 105 ? 46.293 2.575 -48.659 1.00 84.88 105 LEU A N 1
ATOM 817 C CA . LEU A 1 105 ? 46.649 1.863 -49.886 1.00 84.88 105 LEU A CA 1
ATOM 818 C C . LEU A 1 105 ? 47.016 2.834 -51.020 1.00 84.88 105 LEU A C 1
ATOM 820 O O . LEU A 1 105 ? 47.988 2.584 -51.729 1.00 84.88 105 LEU A O 1
ATOM 824 N N . ASP A 1 106 ? 46.291 3.948 -51.140 1.00 85.44 106 ASP A N 1
ATOM 825 C CA . ASP A 1 106 ? 46.571 5.028 -52.098 1.00 85.44 106 ASP A CA 1
ATOM 826 C C . ASP A 1 106 ? 47.979 5.611 -51.900 1.00 85.44 106 ASP A C 1
ATOM 828 O O . ASP A 1 106 ? 48.806 5.619 -52.808 1.00 85.44 106 ASP A O 1
ATOM 832 N N . LEU A 1 107 ? 48.317 5.951 -50.651 1.00 86.06 107 LEU A N 1
ATOM 833 C CA . LEU A 1 107 ? 49.644 6.448 -50.265 1.00 86.06 107 LEU A CA 1
ATOM 834 C C . LEU A 1 107 ? 50.778 5.460 -50.590 1.00 86.06 107 LEU A C 1
ATOM 836 O O . LEU A 1 107 ? 51.889 5.867 -50.944 1.00 86.06 107 LEU A O 1
ATOM 840 N N . LEU A 1 108 ? 50.529 4.155 -50.446 1.00 85.62 108 LEU A N 1
ATOM 841 C CA . LEU A 1 108 ? 51.501 3.123 -50.811 1.00 85.62 108 LEU A CA 1
ATOM 842 C C . LEU A 1 108 ? 51.657 3.002 -52.328 1.00 85.62 108 LEU A C 1
ATOM 844 O O . LEU A 1 108 ? 52.784 2.836 -52.802 1.00 85.62 108 LEU A O 1
ATOM 848 N N . LEU A 1 109 ? 50.559 3.108 -53.078 1.00 87.69 109 LEU A N 1
ATOM 849 C CA . LEU A 1 109 ? 50.575 3.074 -54.536 1.00 87.69 109 LEU A CA 1
ATOM 850 C C . LEU A 1 109 ? 51.311 4.288 -55.116 1.00 87.69 109 LEU A C 1
ATOM 852 O O . LEU A 1 109 ? 52.141 4.120 -56.011 1.00 87.69 109 LEU A O 1
ATOM 856 N N . ASP A 1 110 ? 51.098 5.482 -54.565 1.00 87.50 110 ASP A N 1
ATOM 857 C CA . ASP A 1 110 ? 51.822 6.697 -54.953 1.00 87.50 110 ASP A CA 1
ATOM 858 C C . ASP A 1 110 ? 53.326 6.566 -54.702 1.00 87.50 110 ASP A C 1
ATOM 860 O O . ASP A 1 110 ? 54.150 6.869 -55.571 1.00 87.50 110 ASP A O 1
ATOM 864 N N . LYS A 1 111 ? 53.709 6.031 -53.536 1.00 87.81 111 LYS A N 1
ATOM 865 C CA . LYS A 1 111 ? 55.118 5.789 -53.204 1.00 87.81 111 LYS A CA 1
ATOM 866 C C . LYS A 1 111 ? 55.768 4.786 -54.160 1.00 87.81 111 LYS A C 1
ATOM 868 O O . LYS A 1 111 ? 56.910 4.992 -54.572 1.00 87.81 111 LYS A O 1
ATOM 873 N N . LEU A 1 112 ? 55.058 3.715 -54.515 1.00 85.56 112 LEU A N 1
ATOM 874 C CA . LEU A 1 112 ? 55.544 2.698 -55.447 1.00 85.56 112 LEU A CA 1
ATOM 875 C C . LEU A 1 112 ? 55.656 3.249 -56.875 1.00 85.56 112 LEU A C 1
ATOM 877 O O . LEU A 1 112 ? 56.653 2.994 -57.547 1.00 85.56 1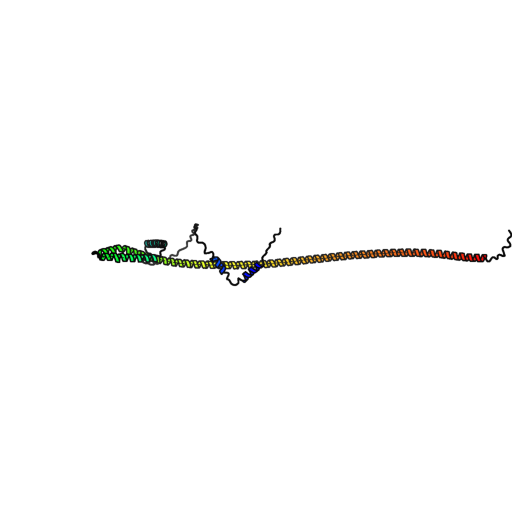12 LEU A O 1
ATOM 881 N N . THR A 1 113 ? 54.693 4.072 -57.297 1.00 85.69 113 THR A N 1
ATOM 882 C CA . THR A 1 113 ? 54.710 4.771 -58.591 1.00 85.69 113 THR A CA 1
ATOM 883 C C . THR A 1 113 ? 55.916 5.704 -58.688 1.00 85.69 113 THR A C 1
ATOM 885 O O . THR A 1 113 ? 56.687 5.615 -59.640 1.00 85.69 113 THR A O 1
ATOM 888 N N . MET A 1 114 ? 56.171 6.519 -57.657 1.00 87.75 114 MET A N 1
ATOM 889 C CA . MET A 1 114 ? 57.357 7.382 -57.610 1.00 87.75 114 MET A CA 1
ATOM 890 C C . MET A 1 114 ? 58.669 6.592 -57.682 1.00 87.75 114 MET A C 1
ATOM 892 O O . MET A 1 114 ? 59.597 6.996 -58.382 1.00 87.75 114 ME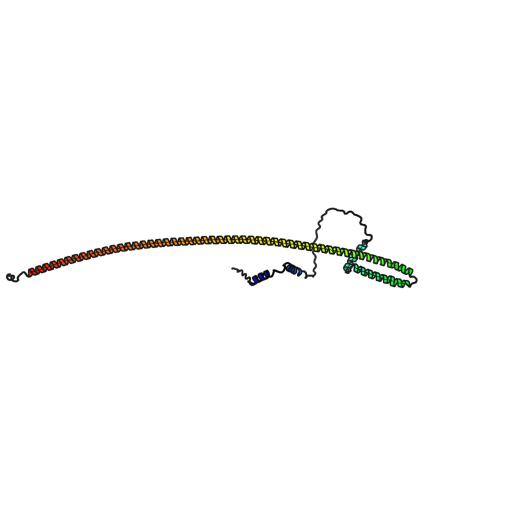T A O 1
ATOM 896 N N . GLN A 1 115 ? 58.777 5.476 -56.954 1.00 87.31 115 GLN A N 1
ATOM 897 C CA . GLN A 1 115 ? 59.975 4.631 -56.982 1.00 87.31 115 GLN A CA 1
ATOM 898 C C . GLN A 1 115 ? 60.186 3.982 -58.352 1.00 87.31 115 GLN A C 1
ATOM 900 O O . GLN A 1 115 ? 61.319 3.920 -58.837 1.00 87.31 115 GLN A O 1
ATOM 905 N N . PHE A 1 116 ? 59.103 3.526 -58.980 1.00 85.62 116 PHE A N 1
ATOM 906 C CA . PHE A 1 116 ? 59.122 2.973 -60.325 1.00 85.62 116 PHE A CA 1
ATOM 907 C C . PHE A 1 116 ? 59.568 4.023 -61.350 1.00 85.62 116 PHE A C 1
ATOM 909 O O . PHE A 1 116 ? 60.503 3.773 -62.109 1.00 85.62 116 PHE A O 1
ATOM 916 N N . ASP A 1 117 ? 59.006 5.233 -61.303 1.00 83.31 117 ASP A N 1
ATOM 917 C CA . ASP A 1 117 ? 59.386 6.324 -62.202 1.00 83.31 117 ASP A CA 1
ATOM 918 C C . ASP A 1 117 ? 60.845 6.755 -62.022 1.00 83.31 117 ASP A C 1
ATOM 920 O O . ASP A 1 117 ? 61.555 6.963 -63.009 1.00 83.31 117 ASP A O 1
ATOM 924 N N . GLN A 1 118 ? 61.337 6.831 -60.783 1.00 85.31 118 GLN A N 1
ATOM 925 C CA . GLN A 1 118 ? 62.749 7.114 -60.501 1.00 85.31 118 GLN A CA 1
ATOM 926 C C . GLN A 1 118 ? 63.686 6.033 -61.058 1.00 85.31 118 GLN A C 1
ATOM 928 O O . GLN A 1 118 ? 64.773 6.347 -61.552 1.00 85.31 118 GLN A O 1
ATOM 933 N N . LEU A 1 119 ? 63.291 4.761 -60.989 1.00 84.38 119 LEU A N 1
ATOM 934 C CA . LEU A 1 119 ? 64.079 3.650 -61.519 1.00 84.38 119 LEU A CA 1
ATOM 935 C C . LEU A 1 119 ? 64.097 3.661 -63.052 1.00 84.38 119 LEU A C 1
ATOM 937 O O . LEU A 1 119 ? 65.168 3.601 -63.655 1.00 84.38 119 LEU A O 1
ATOM 941 N N . VAL A 1 120 ? 62.923 3.780 -63.666 1.00 82.31 120 VAL A N 1
ATOM 942 C CA . VAL A 1 120 ? 62.730 3.777 -65.117 1.00 82.31 120 VAL A CA 1
ATOM 943 C C . VAL A 1 120 ? 63.345 5.017 -65.753 1.00 82.31 120 VAL A C 1
ATOM 945 O O . VAL A 1 120 ? 64.280 4.914 -66.545 1.00 82.31 120 VAL A O 1
ATOM 948 N N . HIS A 1 121 ? 62.845 6.202 -65.402 1.00 76.56 121 HIS A N 1
ATOM 949 C CA . HIS A 1 121 ? 63.194 7.443 -66.088 1.00 76.56 121 HIS A CA 1
ATOM 950 C C . HIS A 1 121 ? 64.499 8.041 -65.563 1.00 76.56 121 HIS A C 1
ATOM 952 O O . HIS A 1 121 ? 65.229 8.685 -66.317 1.00 76.56 121 HIS A O 1
ATOM 958 N N . GLY A 1 122 ? 64.819 7.806 -64.288 1.00 78.06 122 GLY A N 1
ATOM 959 C CA . GLY A 1 122 ? 66.058 8.279 -63.676 1.00 78.06 122 GLY A CA 1
ATOM 960 C C . GLY A 1 122 ? 67.259 7.393 -64.002 1.00 78.06 122 GLY A C 1
ATOM 961 O O . GLY A 1 122 ? 68.261 7.887 -64.516 1.00 78.06 122 GLY A O 1
ATOM 962 N N . LYS A 1 123 ? 67.179 6.087 -63.709 1.00 81.19 123 LYS A N 1
ATOM 963 C CA . LYS A 1 123 ? 68.325 5.169 -63.850 1.00 81.19 123 LYS A CA 1
ATOM 964 C C . LYS A 1 123 ? 68.381 4.483 -65.213 1.00 81.19 123 LYS A C 1
ATOM 966 O O . LYS A 1 123 ? 69.395 4.624 -65.889 1.00 81.19 123 LYS A O 1
ATOM 971 N N . LEU A 1 124 ? 67.327 3.777 -65.632 1.00 80.25 124 LEU A N 1
ATOM 972 C CA . LEU A 1 124 ? 67.355 2.986 -66.872 1.00 80.25 124 LEU A CA 1
ATOM 973 C C . LEU A 1 124 ? 67.464 3.873 -68.113 1.00 80.25 124 LEU A C 1
ATOM 975 O O . LEU A 1 124 ? 68.412 3.734 -68.880 1.00 80.25 124 LEU A O 1
ATOM 979 N N . ILE A 1 125 ? 66.550 4.832 -68.288 1.00 79.56 125 ILE A N 1
ATOM 980 C CA . ILE A 1 125 ? 66.595 5.777 -69.416 1.00 79.56 125 ILE A CA 1
ATOM 981 C C . ILE A 1 125 ? 67.879 6.619 -69.360 1.00 79.56 125 ILE A C 1
ATOM 983 O O . ILE A 1 125 ? 68.478 6.898 -70.397 1.00 79.56 125 ILE A O 1
ATOM 987 N N . GLY A 1 126 ? 68.345 6.987 -68.161 1.00 80.12 126 GLY A N 1
ATOM 988 C CA . GLY A 1 126 ? 69.611 7.699 -67.962 1.00 80.12 126 GLY A CA 1
ATOM 989 C C . GLY A 1 126 ? 70.840 6.919 -68.448 1.00 80.12 126 GLY A C 1
ATOM 990 O O . GLY A 1 126 ? 71.710 7.503 -69.091 1.00 80.12 126 GLY A O 1
ATOM 991 N N . GLN A 1 127 ? 70.892 5.608 -68.194 1.00 78.50 127 GLN A N 1
ATOM 992 C CA . GLN A 1 127 ? 71.942 4.709 -68.689 1.00 78.50 127 GLN A CA 1
ATOM 993 C C . GLN A 1 127 ? 71.806 4.441 -70.193 1.00 78.50 127 GLN A C 1
ATOM 995 O O . GLN A 1 127 ? 72.794 4.470 -70.919 1.00 78.50 127 GLN A O 1
ATOM 1000 N N . LEU A 1 128 ? 70.579 4.260 -70.685 1.00 76.44 128 LEU A N 1
ATOM 1001 C CA . LEU A 1 128 ? 70.280 4.049 -72.103 1.00 76.44 128 LEU A CA 1
ATOM 1002 C C . LEU A 1 128 ? 70.691 5.242 -72.977 1.00 76.44 128 LEU A C 1
ATOM 1004 O O . LEU A 1 128 ? 71.141 5.036 -74.103 1.00 76.44 128 LEU A O 1
ATOM 1008 N N . LYS A 1 129 ? 70.608 6.480 -72.464 1.00 76.56 129 LYS A N 1
ATOM 1009 C CA . LYS A 1 129 ? 71.099 7.694 -73.154 1.00 76.56 129 LYS A CA 1
ATOM 1010 C C . LYS A 1 129 ? 72.590 7.653 -73.492 1.00 76.56 129 LYS A C 1
ATOM 1012 O O . LYS A 1 129 ? 73.015 8.391 -74.372 1.00 76.56 129 LYS A O 1
ATOM 1017 N N . GLN A 1 130 ? 73.375 6.835 -72.790 1.00 77.69 130 GLN A N 1
ATOM 1018 C CA . GLN A 1 130 ? 74.817 6.684 -73.015 1.00 77.69 130 GLN A CA 1
ATOM 1019 C C . GLN A 1 130 ? 75.141 5.637 -74.093 1.00 77.69 130 GLN A C 1
ATOM 1021 O O . GLN A 1 130 ? 76.312 5.363 -74.339 1.00 77.69 130 GLN A O 1
ATOM 1026 N N . THR A 1 131 ? 74.123 5.034 -74.716 1.00 77.38 131 THR A N 1
ATOM 1027 C CA . THR A 1 131 ? 74.278 3.999 -75.743 1.00 77.38 131 THR A CA 1
ATOM 1028 C C . THR A 1 131 ? 73.882 4.526 -77.121 1.00 77.38 131 THR A C 1
ATOM 1030 O O . THR A 1 131 ? 72.928 5.293 -77.247 1.00 77.38 131 THR A O 1
ATOM 1033 N N . ASP A 1 132 ? 74.567 4.066 -78.170 1.00 73.69 132 ASP A N 1
ATOM 1034 C CA . ASP A 1 132 ? 74.333 4.514 -79.555 1.00 73.69 132 ASP A CA 1
ATOM 1035 C C . ASP A 1 132 ? 72.937 4.134 -80.095 1.00 73.69 132 ASP A C 1
ATOM 1037 O O . ASP A 1 132 ? 72.446 4.732 -81.050 1.00 73.69 132 ASP A O 1
ATOM 1041 N N . ASN A 1 133 ? 72.254 3.185 -79.441 1.00 77.12 133 ASN A N 1
ATOM 1042 C CA . ASN A 1 133 ? 70.920 2.690 -79.805 1.00 77.12 133 ASN A CA 1
ATOM 1043 C C . ASN A 1 133 ? 69.794 3.242 -78.910 1.00 77.12 133 ASN A C 1
ATOM 1045 O O . ASN A 1 133 ? 68.725 2.634 -78.805 1.00 77.12 133 ASN A O 1
ATOM 1049 N N . TYR A 1 134 ? 70.017 4.393 -78.268 1.00 77.94 134 TYR A N 1
ATOM 1050 C CA . TYR A 1 134 ? 69.088 5.002 -77.311 1.00 77.94 134 TYR A CA 1
ATOM 1051 C C . TYR A 1 134 ? 67.639 5.092 -77.811 1.00 77.94 134 TYR A C 1
ATOM 1053 O O . TYR A 1 134 ? 66.723 4.741 -77.074 1.00 77.94 134 TYR A O 1
ATOM 1061 N N . THR A 1 135 ? 67.415 5.536 -79.050 1.00 77.56 135 THR A N 1
ATOM 1062 C CA . THR A 1 135 ? 66.059 5.746 -79.586 1.00 77.56 135 THR A CA 1
ATOM 1063 C C . THR A 1 135 ? 65.255 4.448 -79.631 1.00 77.56 135 THR A C 1
ATOM 1065 O O . THR A 1 135 ? 64.132 4.412 -79.136 1.00 77.56 135 THR A O 1
ATOM 1068 N N . PHE A 1 136 ? 65.854 3.373 -80.147 1.00 78.50 136 PHE A N 1
ATOM 1069 C CA . PHE A 1 136 ? 65.201 2.067 -80.250 1.00 78.50 136 PHE A CA 1
ATOM 1070 C C . PHE A 1 136 ? 64.968 1.442 -78.871 1.00 78.50 136 PHE A C 1
ATOM 1072 O O . PHE A 1 136 ? 63.887 0.944 -78.572 1.00 78.50 136 PHE A O 1
ATOM 1079 N N . ALA A 1 137 ? 65.975 1.505 -77.999 1.00 76.56 137 ALA A N 1
ATOM 1080 C CA . ALA A 1 137 ? 65.883 0.906 -76.676 1.00 76.56 137 ALA A CA 1
ATOM 1081 C C . ALA A 1 137 ? 64.934 1.678 -75.740 1.00 76.56 137 ALA A C 1
ATOM 1083 O O . ALA A 1 137 ? 64.293 1.074 -74.885 1.00 76.56 137 ALA A O 1
ATOM 1084 N N . LYS A 1 138 ? 64.783 2.994 -75.933 1.00 81.25 138 LYS A N 1
ATOM 1085 C CA . LYS A 1 138 ? 63.756 3.796 -75.263 1.00 81.25 138 LYS A CA 1
ATOM 1086 C C . LYS A 1 138 ? 62.352 3.419 -75.736 1.00 81.25 138 LYS A C 1
ATOM 1088 O O . LYS A 1 138 ? 61.481 3.238 -74.901 1.00 81.25 138 LYS A O 1
ATOM 1093 N N . GLU A 1 139 ? 62.133 3.284 -77.042 1.00 81.88 139 GLU A N 1
ATOM 1094 C CA . GLU A 1 139 ? 60.819 2.933 -77.598 1.00 81.88 139 GLU A CA 1
ATOM 1095 C C . GLU A 1 139 ? 60.365 1.533 -77.158 1.00 81.88 139 GLU A C 1
ATOM 1097 O O . GLU A 1 139 ? 59.217 1.344 -76.761 1.00 81.88 139 GLU A O 1
ATOM 1102 N N . TYR A 1 140 ? 61.290 0.569 -77.130 1.00 81.62 140 TYR A N 1
ATOM 1103 C CA . TYR A 1 140 ? 61.037 -0.765 -76.587 1.00 81.62 140 TYR A CA 1
ATOM 1104 C C . TYR A 1 140 ? 60.706 -0.728 -75.086 1.00 81.62 140 TYR A C 1
ATOM 1106 O O . TYR A 1 140 ? 59.751 -1.358 -74.639 1.00 81.62 140 TYR A O 1
ATOM 1114 N N . LEU A 1 141 ? 61.450 0.059 -74.306 1.00 81.56 141 LEU A N 1
ATOM 1115 C CA . LEU A 1 141 ? 61.209 0.225 -72.874 1.00 81.56 141 LEU A CA 1
ATOM 1116 C C . LEU A 1 141 ? 59.876 0.935 -72.582 1.00 81.56 141 LEU A C 1
ATOM 1118 O O . LEU A 1 141 ? 59.143 0.514 -71.693 1.00 81.56 141 LEU A O 1
ATOM 1122 N N . ASP A 1 142 ? 59.524 1.971 -73.344 1.00 81.62 142 ASP A N 1
ATOM 1123 C CA . ASP A 1 142 ? 58.226 2.643 -73.238 1.00 81.62 142 ASP A CA 1
ATOM 1124 C C . ASP A 1 142 ? 57.078 1.660 -73.552 1.00 81.62 142 ASP A C 1
ATOM 1126 O O . ASP A 1 142 ? 56.060 1.661 -72.855 1.00 81.62 142 ASP A O 1
ATOM 1130 N N . MET A 1 143 ? 57.270 0.758 -74.525 1.00 85.56 143 MET A N 1
ATOM 1131 C CA . MET A 1 143 ? 56.319 -0.311 -74.855 1.00 85.56 143 MET A CA 1
ATOM 1132 C C . MET A 1 143 ? 56.179 -1.349 -73.731 1.00 85.56 143 MET A C 1
ATOM 1134 O O . MET A 1 143 ? 55.060 -1.726 -73.391 1.00 85.56 143 MET A O 1
ATOM 1138 N N . GLU A 1 144 ? 57.282 -1.791 -73.121 1.00 82.06 144 GLU A N 1
ATOM 1139 C CA . GLU A 1 144 ? 57.255 -2.760 -72.011 1.00 82.06 144 GLU A CA 1
ATOM 1140 C C . GLU A 1 144 ? 56.695 -2.176 -70.707 1.00 82.06 144 GLU A C 1
ATOM 1142 O O . GLU A 1 144 ? 56.155 -2.903 -69.871 1.00 82.06 144 GLU A O 1
ATOM 1147 N N . ILE A 1 145 ? 56.796 -0.861 -70.523 1.00 84.19 145 ILE A N 1
ATOM 1148 C CA . ILE A 1 145 ? 56.318 -0.169 -69.323 1.00 84.19 145 ILE A CA 1
ATOM 1149 C C . ILE A 1 145 ? 54.837 0.185 -69.414 1.00 84.19 145 ILE A C 1
ATOM 1151 O O . ILE A 1 145 ? 54.174 0.306 -68.379 1.00 84.19 145 ILE A O 1
ATOM 1155 N N . GLN A 1 146 ? 54.298 0.325 -70.624 1.00 82.19 146 GLN A N 1
ATOM 1156 C CA . GLN A 1 146 ? 52.901 0.692 -70.830 1.00 82.19 146 GLN A CA 1
ATOM 1157 C C . GLN A 1 146 ? 51.911 -0.228 -70.080 1.00 82.19 146 GLN A C 1
ATOM 1159 O O . GLN A 1 146 ? 51.078 0.307 -69.347 1.00 82.19 146 GLN A O 1
ATOM 1164 N N . PRO A 1 147 ? 52.045 -1.572 -70.104 1.00 86.81 147 PRO A N 1
ATOM 1165 C CA . PRO A 1 147 ? 51.192 -2.456 -69.306 1.00 86.81 147 PRO A CA 1
ATOM 1166 C C . PRO A 1 147 ? 51.248 -2.186 -67.794 1.00 86.81 147 PRO A C 1
ATOM 1168 O O . PRO A 1 147 ? 50.245 -2.341 -67.101 1.00 86.81 147 PRO A O 1
ATOM 1171 N N . ILE A 1 148 ? 52.403 -1.774 -67.259 1.00 82.38 148 ILE A N 1
ATOM 1172 C CA . ILE A 1 148 ? 52.565 -1.466 -65.829 1.00 82.38 148 ILE A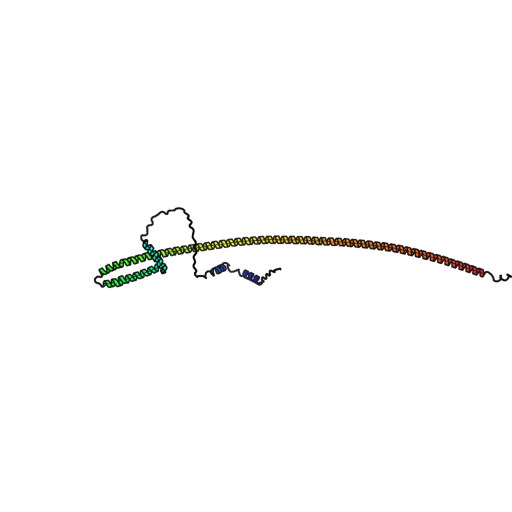 CA 1
ATOM 1173 C C . ILE A 1 148 ? 51.845 -0.158 -65.482 1.00 82.38 148 ILE A C 1
ATOM 1175 O O . ILE A 1 148 ? 51.160 -0.090 -64.461 1.00 82.38 148 ILE A O 1
ATOM 1179 N N . LYS A 1 149 ? 51.942 0.861 -66.346 1.00 83.88 149 LYS A N 1
ATOM 1180 C CA . LYS A 1 149 ? 51.197 2.122 -66.190 1.00 83.88 149 LYS A CA 1
ATOM 1181 C C . LYS A 1 149 ? 49.687 1.884 -66.219 1.00 83.88 149 LYS A C 1
ATOM 1183 O O . LYS A 1 149 ? 48.978 2.400 -65.357 1.00 83.88 149 LYS A O 1
ATOM 1188 N N . ASP A 1 150 ? 49.215 1.035 -67.129 1.00 86.00 150 ASP A N 1
ATOM 1189 C CA . ASP A 1 150 ? 47.797 0.675 -67.227 1.00 86.00 150 ASP A CA 1
ATOM 1190 C C . ASP A 1 150 ? 47.301 -0.039 -65.951 1.00 86.00 150 ASP A C 1
ATOM 1192 O O . ASP A 1 150 ? 46.185 0.208 -65.483 1.00 86.00 150 ASP A O 1
ATOM 1196 N N . VAL A 1 151 ? 48.138 -0.884 -65.333 1.00 86.31 151 VAL A N 1
ATOM 1197 C CA . VAL A 1 151 ? 47.837 -1.531 -64.042 1.00 86.31 151 VAL A CA 1
ATOM 1198 C C . VAL A 1 151 ? 47.783 -0.517 -62.896 1.00 86.31 151 VAL A C 1
ATOM 1200 O O . VAL A 1 151 ? 46.857 -0.591 -62.088 1.00 86.31 151 VAL A O 1
ATOM 1203 N N . ILE A 1 152 ? 48.716 0.438 -62.825 1.00 83.94 152 ILE A N 1
ATOM 1204 C CA . ILE A 1 152 ? 48.721 1.492 -61.793 1.00 83.94 152 ILE A CA 1
ATOM 1205 C C . ILE A 1 152 ? 47.454 2.351 -61.895 1.00 83.94 152 ILE A C 1
ATOM 1207 O O . ILE A 1 152 ? 46.777 2.570 -60.892 1.00 83.94 152 ILE A O 1
ATOM 1211 N N . GLU A 1 153 ? 47.076 2.775 -63.101 1.00 86.25 153 GLU A N 1
ATOM 1212 C CA . GLU A 1 153 ? 45.853 3.560 -63.313 1.00 86.25 153 GLU A CA 1
ATOM 1213 C C . GLU A 1 153 ? 44.583 2.755 -63.001 1.00 86.25 153 GLU A C 1
ATOM 1215 O O . GLU A 1 153 ? 43.610 3.278 -62.450 1.00 86.25 153 GLU A O 1
ATOM 1220 N N . ARG A 1 154 ? 44.585 1.444 -63.267 1.00 86.00 154 ARG A N 1
ATOM 1221 C CA . ARG A 1 154 ? 43.505 0.554 -62.823 1.00 86.00 154 ARG A CA 1
ATOM 1222 C C . ARG A 1 154 ? 43.441 0.438 -61.296 1.00 86.00 154 ARG A C 1
ATOM 1224 O O . ARG A 1 154 ? 42.346 0.455 -60.740 1.00 86.00 154 ARG A O 1
ATOM 1231 N N . MET A 1 155 ? 44.583 0.355 -60.609 1.00 83.94 155 MET A N 1
ATOM 1232 C CA . MET A 1 155 ? 44.638 0.334 -59.142 1.00 83.94 155 MET A CA 1
ATOM 1233 C C . MET A 1 155 ? 44.116 1.639 -58.533 1.00 83.94 155 MET A C 1
ATOM 1235 O O . MET A 1 155 ? 43.294 1.572 -57.623 1.00 83.94 155 MET A O 1
ATOM 1239 N N . LYS A 1 156 ? 44.491 2.803 -59.078 1.00 86.19 156 LYS A N 1
ATOM 1240 C CA . LYS A 1 156 ? 43.961 4.107 -58.641 1.00 86.19 156 LYS A CA 1
ATOM 1241 C C . LYS A 1 156 ? 42.443 4.190 -58.773 1.00 86.19 156 LYS A C 1
ATOM 1243 O O . LYS A 1 156 ? 41.766 4.583 -57.826 1.00 86.19 156 LYS A O 1
ATOM 1248 N N . ARG A 1 157 ? 41.885 3.750 -59.908 1.00 86.75 157 ARG A N 1
ATOM 1249 C CA . ARG A 1 157 ? 40.423 3.701 -60.101 1.00 86.75 157 ARG A CA 1
ATOM 1250 C C . ARG A 1 157 ? 39.733 2.813 -59.062 1.00 86.75 157 ARG A C 1
ATOM 1252 O O . ARG A 1 157 ? 38.750 3.238 -58.462 1.00 86.75 157 ARG A O 1
ATOM 1259 N N . MET A 1 158 ? 40.273 1.621 -58.792 1.00 84.88 158 MET A N 1
ATOM 1260 C CA . MET A 1 158 ? 39.728 0.724 -57.762 1.00 84.88 158 MET A CA 1
ATOM 1261 C C . MET A 1 158 ? 39.811 1.328 -56.352 1.00 84.88 158 MET A C 1
ATOM 1263 O O . MET A 1 158 ? 38.865 1.192 -55.579 1.00 84.88 158 MET A O 1
ATOM 1267 N N . ILE A 1 159 ? 40.911 2.011 -56.019 1.00 86.31 159 ILE A N 1
ATOM 1268 C CA . ILE A 1 159 ? 41.080 2.708 -54.736 1.00 86.31 159 ILE A CA 1
ATOM 1269 C C . ILE A 1 159 ? 40.068 3.849 -54.596 1.00 86.31 159 ILE A C 1
ATOM 1271 O O . ILE A 1 159 ? 39.449 3.966 -53.541 1.00 86.31 159 ILE A O 1
ATOM 1275 N N . GLY A 1 160 ? 39.823 4.621 -55.659 1.00 85.94 160 GLY A N 1
ATOM 1276 C CA . GLY A 1 160 ? 38.783 5.653 -55.673 1.00 85.94 160 GLY A CA 1
ATOM 1277 C C . GLY A 1 160 ? 37.395 5.084 -55.359 1.00 85.94 160 GLY A C 1
ATOM 1278 O O . GLY A 1 160 ? 36.716 5.567 -54.456 1.00 85.94 160 GLY A O 1
ATOM 1279 N N . THR A 1 161 ? 37.009 3.979 -56.009 1.00 87.19 161 THR A N 1
ATOM 1280 C CA . THR A 1 161 ? 35.742 3.284 -55.708 1.00 87.19 161 THR A CA 1
ATOM 1281 C C . THR A 1 161 ? 35.692 2.749 -54.271 1.00 87.19 161 THR A C 1
ATOM 1283 O O . THR A 1 161 ? 34.630 2.735 -53.649 1.00 87.19 161 THR A O 1
ATOM 1286 N N . LEU A 1 162 ? 36.820 2.294 -53.717 1.00 85.25 162 LEU A N 1
ATOM 1287 C CA . LEU A 1 162 ? 36.892 1.847 -52.322 1.00 85.25 162 LEU A CA 1
ATOM 1288 C C . LEU A 1 162 ? 36.700 2.994 -51.332 1.00 85.25 162 LEU A C 1
ATOM 1290 O O . LEU A 1 162 ? 35.989 2.817 -50.345 1.00 85.25 162 LEU A O 1
ATOM 1294 N N . GLN A 1 163 ? 37.324 4.145 -51.582 1.00 84.69 163 GLN A N 1
ATOM 1295 C CA . GLN A 1 163 ? 37.176 5.336 -50.747 1.00 84.69 163 GLN A CA 1
ATOM 1296 C C . GLN A 1 163 ? 35.723 5.821 -50.750 1.00 84.69 163 GLN A C 1
ATOM 1298 O O . GLN A 1 163 ? 35.162 6.054 -49.683 1.00 84.69 163 GLN A O 1
ATOM 1303 N N . GLU A 1 164 ? 35.087 5.881 -51.922 1.00 85.38 164 GLU A N 1
ATOM 1304 C CA . GLU A 1 164 ? 33.674 6.253 -52.052 1.00 85.38 164 GLU A CA 1
ATOM 1305 C C . GLU A 1 164 ? 32.762 5.294 -51.272 1.00 85.38 164 GLU A C 1
ATOM 1307 O O . GLU A 1 164 ? 31.980 5.730 -50.428 1.00 85.38 164 GLU A O 1
ATOM 1312 N N . LYS A 1 165 ? 32.938 3.975 -51.442 1.00 84.69 165 LYS A N 1
ATOM 1313 C CA . LYS A 1 165 ? 32.185 2.972 -50.668 1.00 84.69 165 LYS A CA 1
ATOM 1314 C C . LYS A 1 165 ? 32.422 3.083 -49.164 1.00 84.69 165 LYS A C 1
ATOM 1316 O O . LYS A 1 165 ? 31.502 2.850 -48.385 1.00 84.69 165 LYS A O 1
ATOM 1321 N N . GLN A 1 166 ? 33.644 3.405 -48.744 1.00 84.12 166 GLN A N 1
ATOM 1322 C CA . GLN A 1 166 ? 33.971 3.587 -47.334 1.00 84.12 166 GLN A CA 1
ATOM 1323 C C . GLN A 1 166 ? 33.265 4.816 -46.744 1.00 84.12 166 GLN A C 1
ATOM 1325 O O . GLN A 1 166 ? 32.820 4.755 -45.600 1.00 84.12 166 GLN A O 1
ATOM 1330 N N . ILE A 1 167 ? 33.141 5.902 -47.512 1.00 84.62 167 ILE A N 1
ATOM 1331 C CA . ILE A 1 167 ? 32.396 7.101 -47.107 1.00 84.62 167 ILE A CA 1
ATOM 1332 C C . ILE A 1 167 ? 30.911 6.764 -46.954 1.00 84.62 167 ILE A C 1
ATOM 1334 O O . ILE A 1 167 ? 30.374 6.937 -45.864 1.00 84.62 167 ILE A O 1
ATOM 1338 N N . THR A 1 168 ? 30.281 6.180 -47.979 1.00 86.19 168 THR A N 1
ATOM 1339 C CA . THR A 1 168 ? 28.851 5.833 -47.929 1.00 86.19 168 THR A CA 1
ATOM 1340 C C . THR A 1 168 ? 28.524 4.885 -46.775 1.00 86.19 168 THR A C 1
ATOM 1342 O O . THR A 1 168 ? 27.569 5.116 -46.045 1.00 86.19 168 THR A O 1
ATOM 1345 N N . LEU A 1 169 ? 29.353 3.862 -46.534 1.00 85.50 169 LEU A N 1
ATOM 1346 C CA . LEU A 1 169 ? 29.150 2.948 -45.403 1.00 85.50 169 LEU A CA 1
ATOM 1347 C C . LEU A 1 169 ? 29.259 3.643 -44.039 1.00 85.50 169 LEU A C 1
ATOM 1349 O O . LEU A 1 169 ? 28.569 3.250 -43.101 1.00 85.50 169 LEU A O 1
ATOM 1353 N N . ASN A 1 170 ? 30.137 4.639 -43.902 1.00 85.62 170 ASN A N 1
ATOM 1354 C CA . ASN A 1 170 ? 30.263 5.399 -42.658 1.00 85.62 170 ASN A CA 1
ATOM 1355 C C . ASN A 1 170 ? 29.059 6.321 -42.431 1.00 85.62 170 ASN A C 1
ATOM 1357 O O . ASN A 1 170 ? 28.614 6.456 -41.287 1.00 85.62 170 ASN A O 1
ATOM 1361 N N . ASP A 1 171 ? 28.536 6.927 -43.495 1.00 90.31 171 ASP A N 1
ATOM 1362 C CA . ASP A 1 171 ? 27.334 7.760 -43.437 1.00 90.31 171 ASP A CA 1
ATOM 1363 C C . ASP A 1 171 ? 26.113 6.905 -43.062 1.00 90.31 171 ASP A C 1
ATOM 1365 O O . ASP A 1 171 ? 25.451 7.191 -42.062 1.00 90.31 171 ASP A O 1
ATOM 1369 N N . ASP A 1 172 ? 25.914 5.773 -43.747 1.00 91.44 172 ASP A N 1
ATOM 1370 C CA . ASP A 1 172 ? 24.853 4.803 -43.445 1.00 91.44 172 ASP A CA 1
ATOM 1371 C C . ASP A 1 172 ? 24.946 4.287 -41.999 1.00 91.44 172 ASP A C 1
ATOM 1373 O O . ASP A 1 172 ? 23.942 4.190 -41.290 1.00 91.44 172 ASP A O 1
ATOM 1377 N N . LEU A 1 173 ? 26.158 3.973 -41.522 1.00 91.69 173 LEU A N 1
ATOM 1378 C CA . LEU A 1 173 ? 26.381 3.526 -40.145 1.00 91.69 173 LEU A CA 1
ATOM 1379 C C . LEU A 1 173 ? 26.044 4.623 -39.130 1.00 91.69 173 LEU A C 1
ATOM 1381 O O . LEU A 1 173 ? 25.501 4.338 -38.060 1.00 91.69 173 LEU A O 1
ATOM 1385 N N . THR A 1 174 ? 26.373 5.873 -39.448 1.00 93.38 174 THR A N 1
ATOM 1386 C CA . THR A 1 174 ? 26.083 7.021 -38.587 1.00 93.38 174 THR A CA 1
ATOM 1387 C C . THR A 1 174 ? 24.582 7.254 -38.482 1.00 93.38 174 THR A C 1
ATOM 1389 O O . THR A 1 174 ? 24.074 7.477 -37.380 1.00 93.38 174 THR A O 1
ATOM 1392 N N . ASP A 1 175 ? 23.861 7.157 -39.594 1.00 93.50 175 ASP A N 1
ATOM 1393 C CA . ASP A 1 175 ? 22.412 7.326 -39.614 1.00 93.50 175 ASP A CA 1
ATOM 1394 C C . ASP A 1 175 ? 21.694 6.158 -38.930 1.00 93.50 175 ASP A C 1
ATOM 1396 O O . ASP A 1 175 ? 20.828 6.390 -38.084 1.00 93.50 175 ASP A O 1
ATOM 1400 N N . ALA A 1 176 ? 22.135 4.917 -39.160 1.00 92.75 176 ALA A N 1
ATOM 1401 C CA . ALA A 1 176 ? 21.627 3.749 -38.441 1.00 92.75 176 ALA A CA 1
ATOM 1402 C C . ALA A 1 176 ? 21.857 3.858 -36.924 1.00 92.75 176 ALA A C 1
ATOM 1404 O O . ALA A 1 176 ? 20.982 3.503 -36.124 1.00 92.75 176 ALA A O 1
ATOM 1405 N N . LYS A 1 177 ? 23.016 4.384 -36.505 1.00 93.69 177 LYS A N 1
ATOM 1406 C CA . LYS A 1 177 ? 23.314 4.628 -35.090 1.00 93.69 177 LYS A CA 1
ATOM 1407 C C . LYS A 1 177 ? 22.371 5.676 -34.499 1.00 93.69 177 LYS A C 1
ATOM 1409 O O . LYS A 1 177 ? 21.759 5.410 -33.469 1.00 93.69 177 LYS A O 1
ATOM 1414 N N . LYS A 1 178 ? 22.186 6.818 -35.170 1.00 94.44 178 LYS A N 1
ATOM 1415 C CA . LYS A 1 178 ? 21.245 7.865 -34.729 1.00 94.44 178 LYS A CA 1
ATOM 1416 C C . LYS A 1 178 ? 19.811 7.349 -34.634 1.00 94.44 178 LYS A C 1
ATOM 1418 O O . LYS A 1 178 ? 19.117 7.660 -33.671 1.00 94.44 178 LYS A O 1
ATOM 1423 N N . GLU A 1 179 ? 19.360 6.562 -35.611 1.00 95.19 179 GLU A N 1
ATOM 1424 C CA . GLU A 1 179 ? 18.017 5.975 -35.599 1.00 95.19 179 GLU A CA 1
ATOM 1425 C C . GLU A 1 179 ? 17.845 5.003 -34.424 1.00 95.19 179 GLU A C 1
ATOM 1427 O O . GLU A 1 179 ? 16.816 5.014 -33.746 1.00 95.19 179 GLU A O 1
ATOM 1432 N N . THR A 1 180 ? 18.864 4.185 -34.153 1.00 93.31 180 THR A N 1
ATOM 1433 C CA . THR A 1 180 ? 18.859 3.248 -33.024 1.00 93.31 180 THR A CA 1
ATOM 1434 C C . THR A 1 180 ? 18.823 3.992 -31.691 1.00 93.31 180 THR A C 1
ATOM 1436 O O . THR A 1 180 ? 17.991 3.667 -30.845 1.00 93.31 180 THR A O 1
ATOM 1439 N N . ASP A 1 181 ? 19.649 5.027 -31.527 1.00 92.19 181 ASP A N 1
ATOM 1440 C CA . ASP A 1 181 ? 19.673 5.861 -30.322 1.00 92.19 181 ASP A CA 1
ATOM 1441 C C . ASP A 1 181 ? 18.318 6.560 -30.106 1.00 92.19 181 ASP A C 1
ATOM 1443 O O . ASP A 1 181 ? 17.782 6.563 -28.997 1.00 92.19 181 ASP A O 1
ATOM 1447 N N . ALA A 1 182 ? 17.698 7.075 -31.173 1.00 95.25 182 ALA A N 1
ATOM 1448 C CA . ALA A 1 182 ? 16.372 7.688 -31.104 1.00 95.25 182 ALA A CA 1
ATOM 1449 C C . ALA A 1 182 ? 15.279 6.682 -30.699 1.00 95.25 182 ALA A C 1
ATOM 1451 O O . ALA A 1 182 ? 14.427 6.991 -29.862 1.00 95.25 182 ALA A O 1
ATOM 1452 N N . LYS A 1 183 ? 15.309 5.460 -31.249 1.00 93.69 183 LYS A N 1
ATOM 1453 C CA . LYS A 1 183 ? 14.390 4.381 -30.847 1.00 93.69 183 LYS A CA 1
ATOM 1454 C C . LYS A 1 183 ? 14.600 3.981 -29.389 1.00 93.69 183 LYS A C 1
ATOM 1456 O O . LYS A 1 183 ? 13.618 3.785 -28.680 1.00 93.69 183 LYS A O 1
ATOM 1461 N N . LEU A 1 184 ? 15.850 3.894 -28.935 1.00 93.31 184 LEU A N 1
ATOM 1462 C CA . LEU A 1 184 ? 16.184 3.560 -27.551 1.00 93.31 184 LEU A CA 1
ATOM 1463 C C . LEU A 1 184 ? 15.635 4.609 -26.576 1.00 93.31 184 LEU A C 1
ATOM 1465 O O . LEU A 1 184 ? 15.020 4.247 -25.575 1.00 93.31 184 LEU A O 1
ATOM 1469 N N . ILE A 1 185 ? 15.814 5.898 -26.883 1.00 94.62 185 ILE A N 1
ATOM 1470 C CA . ILE A 1 185 ? 15.273 7.002 -26.076 1.00 94.62 185 ILE A CA 1
ATOM 1471 C C . ILE A 1 185 ? 13.750 6.905 -25.998 1.00 94.62 185 ILE A C 1
ATOM 1473 O O . ILE A 1 185 ? 13.196 6.941 -24.903 1.00 94.62 185 ILE A O 1
ATOM 1477 N N . LYS A 1 186 ? 13.081 6.694 -27.136 1.00 94.75 186 LYS A N 1
ATOM 1478 C CA . LYS A 1 186 ? 11.622 6.563 -27.176 1.00 94.75 186 LYS A CA 1
ATOM 1479 C C . LYS A 1 186 ? 11.120 5.388 -26.331 1.00 94.75 186 LYS A C 1
ATOM 1481 O O . LYS A 1 186 ? 10.193 5.554 -25.546 1.00 94.75 186 LYS A O 1
ATOM 1486 N N . VAL A 1 187 ? 11.753 4.217 -26.445 1.00 93.75 187 VAL A N 1
ATOM 1487 C CA . VAL A 1 187 ? 11.407 3.042 -25.626 1.00 93.75 187 VAL A CA 1
ATOM 1488 C C . VAL A 1 187 ? 11.623 3.334 -24.143 1.00 93.75 187 VAL A C 1
ATOM 1490 O O . VAL A 1 187 ? 10.780 2.986 -23.320 1.00 93.75 187 VAL A O 1
ATOM 1493 N N . LYS A 1 188 ? 12.726 4.003 -23.789 1.00 92.81 188 LYS A N 1
ATOM 1494 C CA . LYS A 1 188 ? 13.001 4.404 -22.408 1.00 92.81 188 LYS A CA 1
ATOM 1495 C C . LYS A 1 188 ? 11.882 5.306 -21.876 1.00 92.81 188 LYS A C 1
ATOM 1497 O O . LYS A 1 188 ? 11.336 5.017 -20.817 1.00 92.81 188 LYS A O 1
ATOM 1502 N N . GLU A 1 189 ? 11.510 6.354 -22.606 1.00 94.12 189 GLU A N 1
ATOM 1503 C CA . GLU A 1 189 ? 10.440 7.283 -22.215 1.00 94.12 189 GLU A CA 1
ATOM 1504 C C . GLU A 1 189 ? 9.077 6.592 -22.058 1.00 94.12 189 GLU A C 1
ATOM 1506 O O . GLU A 1 189 ? 8.388 6.828 -21.065 1.00 94.12 189 GLU A O 1
ATOM 1511 N N . GLU A 1 190 ? 8.706 5.707 -22.988 1.00 94.12 190 GLU A N 1
ATOM 1512 C CA . GLU A 1 190 ? 7.459 4.933 -22.915 1.00 94.12 190 GLU A CA 1
ATOM 1513 C C . GLU A 1 190 ? 7.425 4.040 -21.665 1.00 94.12 190 GLU A C 1
ATOM 1515 O O . GLU A 1 190 ? 6.450 4.070 -20.913 1.00 94.12 190 GLU A O 1
ATOM 1520 N N . VAL A 1 191 ? 8.519 3.324 -21.379 1.00 92.12 191 VAL A N 1
ATOM 1521 C CA . VAL A 1 191 ? 8.633 2.477 -20.180 1.00 92.12 191 VAL A CA 1
ATOM 1522 C C . VAL A 1 191 ? 8.527 3.306 -18.898 1.00 92.12 191 VAL A C 1
ATOM 1524 O O . VAL A 1 191 ? 7.795 2.924 -17.985 1.00 92.12 191 VAL A O 1
ATOM 1527 N N . PHE A 1 192 ? 9.209 4.453 -18.815 1.00 93.00 192 PHE A N 1
ATOM 1528 C CA . PHE A 1 192 ? 9.107 5.332 -17.645 1.00 93.00 192 PHE A CA 1
ATOM 1529 C C . PHE A 1 192 ? 7.688 5.875 -17.455 1.00 93.00 192 PHE A C 1
ATOM 1531 O O . PHE A 1 192 ? 7.186 5.888 -16.329 1.00 93.00 192 PHE A O 1
ATOM 1538 N N . SER A 1 193 ? 7.022 6.278 -18.540 1.00 94.25 193 SER A N 1
ATOM 1539 C CA . SER A 1 193 ? 5.645 6.775 -18.484 1.00 94.25 193 SER A CA 1
ATOM 1540 C C . SER A 1 193 ? 4.664 5.698 -18.008 1.00 94.25 193 SER A C 1
ATOM 1542 O O . SER A 1 193 ? 3.809 5.962 -17.155 1.00 94.25 193 SER A O 1
ATOM 1544 N N . ASP A 1 194 ? 4.820 4.463 -18.490 1.00 93.31 194 ASP A N 1
ATOM 1545 C CA . ASP A 1 194 ? 3.997 3.332 -18.067 1.00 93.31 194 ASP A CA 1
ATOM 1546 C C . ASP A 1 194 ? 4.221 2.979 -16.593 1.00 93.31 194 ASP A C 1
ATOM 1548 O O . ASP A 1 194 ? 3.246 2.782 -15.859 1.00 93.31 194 ASP A O 1
ATOM 1552 N N . ILE A 1 195 ? 5.475 2.971 -16.127 1.00 92.44 195 ILE A N 1
ATOM 1553 C CA . ILE A 1 195 ? 5.806 2.768 -14.708 1.00 92.44 195 ILE A CA 1
ATOM 1554 C C . ILE A 1 195 ? 5.162 3.859 -13.848 1.00 92.44 195 ILE A C 1
ATOM 1556 O O . ILE A 1 195 ? 4.520 3.557 -12.839 1.00 92.44 195 ILE A O 1
ATOM 1560 N N . GLU A 1 196 ? 5.267 5.128 -14.245 1.00 94.12 196 GLU A N 1
ATOM 1561 C CA . GLU A 1 196 ? 4.671 6.238 -13.498 1.00 94.12 196 GLU A CA 1
ATOM 1562 C C . GLU A 1 196 ? 3.141 6.103 -13.414 1.00 94.12 196 GLU A C 1
ATOM 1564 O O . GLU A 1 196 ? 2.535 6.297 -12.352 1.00 94.12 196 GLU A O 1
ATOM 1569 N N . ARG A 1 197 ? 2.495 5.710 -14.517 1.00 93.88 197 ARG A N 1
ATOM 1570 C CA . ARG A 1 197 ? 1.048 5.473 -14.566 1.00 93.88 197 ARG A CA 1
ATOM 1571 C C . ARG A 1 197 ? 0.626 4.297 -13.685 1.00 93.88 197 ARG A C 1
ATOM 1573 O O . ARG A 1 197 ? -0.395 4.386 -12.991 1.00 93.88 197 ARG A O 1
ATOM 1580 N N . GLN A 1 198 ? 1.388 3.206 -13.702 1.00 93.62 198 GLN A N 1
ATOM 1581 C CA . GLN A 1 198 ? 1.144 2.048 -12.845 1.00 93.62 198 GLN A CA 1
ATOM 1582 C C . GLN A 1 198 ? 1.287 2.423 -11.369 1.00 93.62 198 GLN A C 1
ATOM 1584 O O . GLN A 1 198 ? 0.376 2.137 -10.591 1.00 93.62 198 GLN A O 1
ATOM 1589 N N . ASN A 1 199 ? 2.339 3.157 -11.002 1.00 92.81 199 ASN A N 1
ATOM 1590 C CA . ASN A 1 199 ? 2.546 3.640 -9.636 1.00 92.81 199 ASN A CA 1
ATOM 1591 C C . ASN A 1 199 ? 1.390 4.523 -9.154 1.00 92.81 199 ASN A C 1
ATOM 1593 O O . ASN A 1 199 ? 0.844 4.285 -8.077 1.00 92.81 199 ASN A O 1
ATOM 1597 N N . LYS A 1 200 ? 0.929 5.483 -9.969 1.00 93.88 200 LYS A N 1
ATOM 1598 C CA . LYS A 1 200 ? -0.250 6.307 -9.635 1.00 93.88 200 LYS A CA 1
ATOM 1599 C C . LYS A 1 200 ? -1.504 5.458 -9.414 1.00 93.88 200 LYS A C 1
ATOM 1601 O O . LYS A 1 200 ? -2.270 5.711 -8.487 1.00 93.88 200 LYS A O 1
ATOM 1606 N N . THR A 1 201 ? -1.704 4.433 -10.241 1.00 94.38 201 THR A N 1
ATOM 1607 C CA . THR A 1 201 ? -2.857 3.527 -10.131 1.00 94.38 201 THR A CA 1
ATOM 1608 C C . THR A 1 201 ? -2.792 2.674 -8.865 1.00 94.38 201 THR A C 1
ATOM 1610 O O . THR A 1 201 ? -3.809 2.487 -8.199 1.00 94.38 201 THR A O 1
ATOM 1613 N N . ILE A 1 202 ? -1.611 2.156 -8.524 1.00 93.31 202 ILE A N 1
ATOM 1614 C CA . ILE A 1 202 ? -1.389 1.372 -7.304 1.00 93.31 202 ILE A CA 1
ATOM 1615 C C . ILE A 1 202 ? -1.631 2.244 -6.072 1.00 93.31 202 ILE A C 1
ATOM 1617 O O . ILE A 1 202 ? -2.412 1.849 -5.210 1.00 93.31 202 ILE A O 1
ATOM 1621 N N . ASN A 1 203 ? -1.062 3.451 -6.030 1.00 92.31 203 ASN A N 1
ATOM 1622 C CA . ASN A 1 203 ? -1.262 4.382 -4.917 1.00 92.31 203 ASN A CA 1
ATOM 1623 C C . ASN A 1 203 ? -2.746 4.709 -4.710 1.00 92.31 203 ASN A C 1
ATOM 1625 O O . ASN A 1 203 ? -3.246 4.607 -3.594 1.00 92.31 203 ASN A O 1
ATOM 1629 N N . ALA A 1 204 ? -3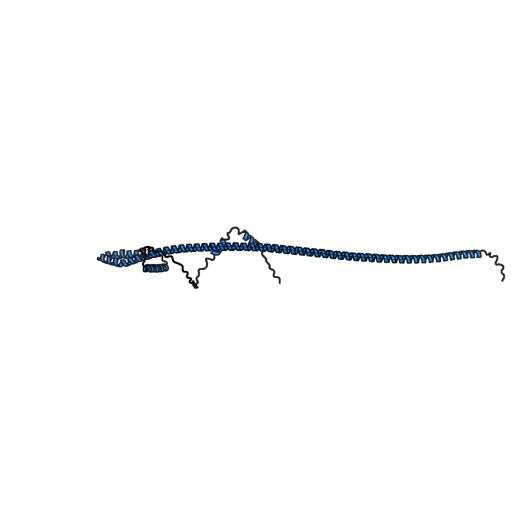.490 4.978 -5.787 1.00 94.56 204 ALA A N 1
ATOM 1630 C CA . ALA A 1 204 ? -4.928 5.223 -5.693 1.00 94.56 204 ALA A CA 1
ATOM 1631 C C . ALA A 1 204 ? -5.715 4.014 -5.143 1.00 94.56 204 ALA A C 1
ATOM 1633 O O . ALA A 1 204 ? -6.681 4.188 -4.398 1.00 94.56 204 ALA A O 1
ATOM 1634 N N . LYS A 1 205 ? -5.314 2.781 -5.490 1.00 93.75 205 LYS A N 1
ATOM 1635 C CA . LYS A 1 205 ? -5.926 1.562 -4.932 1.00 93.75 205 LYS A CA 1
ATOM 1636 C C . LYS A 1 205 ? -5.618 1.406 -3.445 1.00 93.75 205 LYS A C 1
ATOM 1638 O O . LYS A 1 205 ? -6.534 1.100 -2.685 1.00 93.75 205 LYS A O 1
ATOM 1643 N N . ILE A 1 206 ? -4.370 1.649 -3.045 1.00 94.81 206 ILE A N 1
ATOM 1644 C CA . ILE A 1 206 ? -3.939 1.602 -1.642 1.00 94.81 206 ILE A CA 1
ATOM 1645 C C . ILE A 1 206 ? -4.734 2.618 -0.817 1.00 94.81 206 ILE A C 1
ATOM 1647 O O . ILE A 1 206 ? -5.325 2.247 0.194 1.00 94.81 206 ILE A O 1
ATOM 1651 N N . ASP A 1 207 ? -4.838 3.866 -1.275 1.00 94.38 207 ASP A N 1
ATOM 1652 C CA . ASP A 1 207 ? -5.601 4.907 -0.578 1.00 94.38 207 ASP A CA 1
ATOM 1653 C C . ASP A 1 207 ? -7.077 4.521 -0.412 1.00 94.38 207 ASP A C 1
ATOM 1655 O O . ASP A 1 207 ? -7.667 4.701 0.659 1.00 94.38 207 ASP A O 1
ATOM 1659 N N . HIS A 1 208 ? -7.682 3.941 -1.452 1.00 95.38 208 HIS A N 1
ATOM 1660 C CA . HIS A 1 208 ? -9.059 3.463 -1.391 1.00 95.38 208 HIS A CA 1
ATOM 1661 C C . HIS A 1 208 ? -9.232 2.303 -0.392 1.00 95.38 208 HIS A C 1
ATOM 1663 O O . HIS A 1 208 ? -10.213 2.271 0.357 1.00 95.38 208 HIS A O 1
ATOM 1669 N N . GLU A 1 209 ? -8.297 1.351 -0.350 1.00 94.81 209 GLU A N 1
ATOM 1670 C CA . GLU A 1 209 ? -8.319 0.255 0.626 1.00 94.81 209 GLU A CA 1
ATOM 1671 C C . GLU A 1 209 ? -8.123 0.749 2.059 1.00 94.81 209 GLU A C 1
ATOM 1673 O O . GLU A 1 209 ? -8.857 0.315 2.949 1.00 94.81 209 GLU A O 1
ATOM 1678 N N . ILE A 1 210 ? -7.213 1.700 2.283 1.00 95.25 210 ILE A N 1
ATOM 1679 C CA . ILE A 1 210 ? -7.020 2.337 3.590 1.00 95.25 210 ILE A CA 1
ATOM 1680 C C . ILE A 1 210 ? -8.328 2.986 4.049 1.00 95.25 210 ILE A C 1
ATOM 1682 O O . ILE A 1 210 ? -8.799 2.696 5.148 1.00 95.25 210 ILE A O 1
ATOM 1686 N N . GLN A 1 211 ? -8.973 3.792 3.199 1.00 94.69 211 GLN A N 1
ATOM 1687 C CA . GLN A 1 211 ? -10.248 4.430 3.543 1.00 94.69 211 GLN A CA 1
ATOM 1688 C C . GLN A 1 211 ? -11.352 3.413 3.848 1.00 94.69 211 GLN A C 1
ATOM 1690 O O . GLN A 1 211 ? -12.130 3.603 4.786 1.00 94.69 211 GLN A O 1
ATOM 1695 N N . ARG A 1 212 ? -11.435 2.329 3.070 1.00 95.25 212 ARG A N 1
ATOM 1696 C CA . ARG A 1 212 ? -12.412 1.261 3.299 1.00 95.25 212 ARG A CA 1
ATOM 1697 C C . ARG A 1 212 ? -12.170 0.565 4.638 1.00 95.25 212 ARG A C 1
ATOM 1699 O O . ARG A 1 212 ? -13.118 0.368 5.394 1.00 95.25 212 ARG A O 1
ATOM 1706 N N . ASN A 1 213 ? -10.920 0.237 4.945 1.00 93.62 213 ASN A N 1
ATOM 1707 C CA . ASN A 1 213 ? -10.552 -0.414 6.198 1.00 93.62 213 ASN A CA 1
ATOM 1708 C C . ASN A 1 213 ? -10.806 0.495 7.403 1.00 93.62 213 ASN A C 1
ATOM 1710 O O . ASN A 1 213 ? -11.366 0.027 8.391 1.00 93.62 213 ASN A O 1
ATOM 1714 N N . SER A 1 214 ? -10.486 1.790 7.312 1.00 93.94 214 SER A N 1
ATOM 1715 C CA . SER A 1 214 ? -10.804 2.760 8.368 1.00 93.94 214 SER A CA 1
ATOM 1716 C C . SER A 1 214 ? -12.304 2.827 8.652 1.00 93.94 214 SER A C 1
ATOM 1718 O O . SER A 1 214 ? -12.700 2.737 9.809 1.00 93.94 214 SER A O 1
ATOM 1720 N N . ARG A 1 215 ? -13.154 2.886 7.616 1.00 95.56 215 ARG A N 1
ATOM 1721 C CA . ARG A 1 215 ? -14.617 2.883 7.804 1.00 95.56 215 ARG A CA 1
ATOM 1722 C C . ARG A 1 215 ? -15.114 1.601 8.467 1.00 95.56 215 ARG A C 1
ATOM 1724 O O . ARG A 1 215 ? -15.898 1.673 9.407 1.00 95.56 215 ARG A O 1
ATOM 1731 N N . ASN A 1 216 ? -14.628 0.443 8.021 1.00 94.12 216 ASN A N 1
ATOM 1732 C CA . ASN A 1 216 ? -14.998 -0.840 8.621 1.00 94.12 216 ASN A CA 1
ATOM 1733 C C . ASN A 1 216 ? -14.570 -0.919 10.096 1.00 94.12 216 ASN A C 1
ATOM 1735 O O . ASN A 1 216 ? -15.314 -1.438 10.930 1.00 94.12 216 ASN A O 1
ATOM 1739 N N . LEU A 1 217 ? -13.382 -0.405 10.432 1.00 94.19 217 LEU A N 1
ATOM 1740 C CA . LEU A 1 217 ? -12.901 -0.350 11.812 1.00 94.19 217 LEU A CA 1
ATOM 1741 C C . LEU A 1 217 ? -13.771 0.575 12.666 1.00 94.19 217 LEU A C 1
ATOM 1743 O O . LEU A 1 217 ? -14.177 0.174 13.755 1.00 94.19 217 LEU A O 1
ATOM 1747 N N . ASP A 1 218 ? -14.121 1.758 12.164 1.00 95.06 218 ASP A N 1
ATOM 1748 C CA . ASP A 1 218 ? -14.998 2.700 12.865 1.00 95.06 218 ASP A CA 1
ATOM 1749 C C . ASP A 1 218 ? -16.388 2.102 13.130 1.00 95.06 218 ASP A C 1
ATOM 1751 O O . ASP A 1 218 ? -16.919 2.210 14.240 1.00 95.06 218 ASP A O 1
ATOM 1755 N N . GLU A 1 219 ? -16.973 1.423 12.139 1.00 95.56 219 GLU A N 1
ATOM 1756 C CA . GLU A 1 219 ? -18.239 0.698 12.291 1.00 95.56 219 GLU A CA 1
ATOM 1757 C C . GLU A 1 219 ? -18.131 -0.424 13.331 1.00 95.56 219 GLU A C 1
ATOM 1759 O O . GLU A 1 219 ? -18.995 -0.536 14.206 1.00 95.56 219 GLU A O 1
ATOM 1764 N N . SER A 1 220 ? -17.045 -1.202 13.300 1.00 94.50 220 SER A N 1
ATOM 1765 C CA . SER A 1 220 ? -16.800 -2.291 14.257 1.00 94.50 220 SER A CA 1
ATOM 1766 C C . SER A 1 220 ? -16.661 -1.766 15.686 1.00 94.50 220 SER A C 1
ATOM 1768 O O . SER A 1 220 ? -17.306 -2.267 16.608 1.00 94.50 220 SER A O 1
ATOM 1770 N N . VAL A 1 221 ? -15.876 -0.702 15.877 1.00 95.31 221 VAL A N 1
ATOM 1771 C CA . VAL A 1 221 ? -15.697 -0.041 17.178 1.00 95.31 221 VAL A CA 1
ATOM 1772 C C . VAL A 1 221 ? -17.024 0.521 17.682 1.00 95.31 221 VAL A C 1
ATOM 1774 O O . VAL A 1 221 ? -17.347 0.387 18.865 1.00 95.31 221 VAL A O 1
ATOM 1777 N N . LYS A 1 222 ? -17.831 1.120 16.801 1.00 94.88 222 LYS A N 1
ATOM 1778 C CA . LYS A 1 222 ? -19.159 1.630 17.158 1.00 94.88 222 LYS A CA 1
ATOM 1779 C C . LYS A 1 222 ? -20.111 0.502 17.564 1.00 94.88 222 LYS A C 1
ATOM 1781 O O . LYS A 1 222 ? -20.838 0.677 18.542 1.00 94.88 222 LYS A O 1
ATOM 1786 N N . SER A 1 223 ? -20.084 -0.640 16.872 1.00 95.88 223 SER A N 1
ATOM 1787 C CA . SER A 1 223 ? -20.872 -1.825 17.246 1.00 95.88 223 SER A CA 1
ATOM 1788 C C . SER A 1 223 ? -20.480 -2.333 18.629 1.00 95.88 223 SER A C 1
ATOM 1790 O O . SER A 1 223 ? -21.330 -2.408 19.513 1.00 95.88 223 SER A O 1
ATOM 1792 N N . LEU A 1 224 ? -19.183 -2.555 18.864 1.00 94.00 224 LEU A N 1
ATOM 1793 C CA . LEU A 1 224 ? -18.675 -3.012 20.161 1.00 94.00 224 LEU A CA 1
ATOM 1794 C C . LEU A 1 224 ? -19.030 -2.041 21.289 1.00 94.00 224 LEU A C 1
ATOM 1796 O O . LEU A 1 224 ? -19.454 -2.454 22.366 1.00 94.00 224 LEU A O 1
ATOM 1800 N N . LYS A 1 225 ? -18.918 -0.730 21.046 1.00 95.38 225 LYS A N 1
ATOM 1801 C CA . LYS A 1 225 ? -19.327 0.288 22.019 1.00 95.38 225 LYS A CA 1
ATOM 1802 C C . LYS A 1 225 ? -20.815 0.182 22.366 1.00 95.38 225 LYS A C 1
ATOM 1804 O O . LYS A 1 225 ? -21.176 0.331 23.535 1.00 95.38 225 LYS A O 1
ATOM 1809 N N . ASN A 1 226 ? -21.673 -0.055 21.375 1.00 96.19 226 ASN A N 1
ATOM 1810 C CA . ASN A 1 226 ? -23.106 -0.231 21.595 1.00 96.19 226 ASN A CA 1
ATOM 1811 C C . ASN A 1 226 ? -23.395 -1.517 22.378 1.00 96.19 226 ASN A C 1
ATOM 1813 O O . ASN A 1 226 ? -24.128 -1.458 23.360 1.00 96.19 226 ASN A O 1
ATOM 1817 N N . GLU A 1 227 ? -22.768 -2.636 22.013 1.00 95.38 227 GLU A N 1
ATOM 1818 C CA . GLU A 1 227 ? -22.904 -3.919 22.713 1.00 95.38 227 GLU A CA 1
ATOM 1819 C C . GLU A 1 227 ? -22.472 -3.818 24.180 1.00 95.38 227 GLU A C 1
ATOM 1821 O O . GLU A 1 227 ? -23.213 -4.227 25.076 1.00 95.38 227 GLU A O 1
ATOM 1826 N N . ILE A 1 228 ? -21.322 -3.192 24.451 1.00 94.56 228 ILE A N 1
ATOM 1827 C CA . ILE A 1 228 ? -20.844 -2.939 25.817 1.00 94.56 228 ILE A CA 1
ATOM 1828 C C . ILE A 1 228 ? -21.844 -2.061 26.577 1.00 94.56 228 ILE A C 1
ATOM 1830 O O . ILE A 1 228 ? -22.176 -2.352 27.727 1.00 94.56 228 ILE A O 1
ATOM 1834 N N . SER A 1 229 ? -22.360 -1.000 25.949 1.00 96.31 229 SER A N 1
ATOM 1835 C CA . SER A 1 229 ? -23.341 -0.114 26.584 1.00 96.31 229 SER A CA 1
ATOM 1836 C C . SER A 1 229 ? -24.653 -0.835 26.907 1.00 96.31 229 SER A C 1
ATOM 1838 O O . SER A 1 229 ? -25.214 -0.639 27.987 1.00 96.31 229 SER A O 1
ATOM 1840 N N . GLU A 1 230 ? -25.145 -1.683 26.005 1.00 96.06 230 GLU A N 1
ATOM 1841 C CA . GLU A 1 230 ? -26.335 -2.499 26.240 1.00 96.06 230 GLU A CA 1
ATOM 1842 C C . GLU A 1 230 ? -26.110 -3.546 27.328 1.00 96.06 230 GLU A C 1
ATOM 1844 O O . GLU A 1 230 ? -26.970 -3.711 28.195 1.00 96.06 230 GLU A O 1
ATOM 1849 N N . SER A 1 231 ? -24.956 -4.216 27.323 1.00 95.12 231 SER A N 1
ATOM 1850 C CA . SER A 1 231 ? -24.588 -5.184 28.356 1.00 95.12 231 SER A CA 1
ATOM 1851 C C . SER A 1 231 ? -24.544 -4.522 29.732 1.00 95.12 231 SER A C 1
ATOM 1853 O O . SER A 1 231 ? -25.196 -4.993 30.662 1.00 95.12 231 SER A O 1
ATOM 1855 N N . ALA A 1 232 ? -23.891 -3.361 29.844 1.00 93.75 232 ALA A N 1
ATOM 1856 C CA . ALA A 1 232 ? -23.832 -2.599 31.088 1.00 93.75 232 ALA A CA 1
ATOM 1857 C C . ALA A 1 232 ? -25.225 -2.155 31.573 1.00 93.75 232 ALA A C 1
ATOM 1859 O O . ALA A 1 232 ? -25.517 -2.195 32.768 1.00 93.75 232 ALA A O 1
ATOM 1860 N N . LYS A 1 233 ? -26.127 -1.764 30.659 1.00 96.06 233 LYS A N 1
ATOM 1861 C CA . LYS A 1 233 ? -27.524 -1.441 31.009 1.00 96.06 233 LYS A CA 1
ATOM 1862 C C . LYS A 1 233 ? -28.283 -2.660 31.532 1.00 96.06 233 LYS A C 1
ATOM 1864 O O . LYS A 1 233 ? -29.031 -2.528 32.500 1.00 96.06 233 LYS A O 1
ATOM 1869 N N . LYS A 1 234 ? -28.111 -3.829 30.905 1.00 95.94 234 LYS A N 1
ATOM 1870 C CA . LYS A 1 234 ? -28.746 -5.083 31.343 1.00 95.94 234 LYS A CA 1
ATOM 1871 C C . LYS A 1 234 ? -28.249 -5.501 32.724 1.00 95.94 234 LYS A C 1
ATOM 1873 O O . LYS A 1 234 ? -29.069 -5.810 33.582 1.00 95.94 234 LYS A O 1
ATOM 1878 N N . GLU A 1 235 ? -26.941 -5.446 32.951 1.00 95.00 235 GLU A N 1
ATOM 1879 C CA . GLU A 1 235 ? -26.333 -5.775 34.242 1.00 95.00 235 GLU A CA 1
ATOM 1880 C C . GLU A 1 235 ? -26.801 -4.823 35.345 1.00 95.00 235 GLU A C 1
ATOM 1882 O O . GLU A 1 235 ? -27.239 -5.267 36.405 1.00 95.00 235 GLU A O 1
ATOM 1887 N N . ARG A 1 236 ? -26.824 -3.512 35.069 1.00 94.62 236 ARG A N 1
ATOM 1888 C CA . ARG A 1 236 ? -27.359 -2.519 36.007 1.00 94.62 236 ARG A CA 1
ATOM 1889 C C . ARG A 1 236 ? -28.812 -2.811 36.377 1.00 94.62 236 ARG A C 1
ATOM 1891 O O . ARG A 1 236 ? -29.154 -2.759 37.553 1.00 94.62 236 ARG A O 1
ATOM 1898 N N . LYS A 1 237 ? -29.653 -3.144 35.396 1.00 96.12 237 LYS A N 1
ATOM 1899 C CA . LYS A 1 237 ? -31.053 -3.499 35.650 1.00 96.12 237 LYS A CA 1
ATOM 1900 C C . LYS A 1 237 ? -31.169 -4.767 36.502 1.00 96.12 237 LYS A C 1
ATOM 1902 O O . LYS A 1 237 ? -31.929 -4.776 37.460 1.00 96.12 237 LYS A O 1
ATOM 1907 N N . ALA A 1 238 ? -30.381 -5.801 36.206 1.00 95.25 238 ALA A N 1
ATOM 1908 C CA . ALA A 1 238 ? -30.360 -7.032 36.996 1.00 95.25 238 ALA A CA 1
ATOM 1909 C C . ALA A 1 238 ? -29.915 -6.785 38.453 1.00 95.25 238 ALA A C 1
ATOM 1911 O O . ALA A 1 238 ? -30.472 -7.371 39.385 1.00 95.25 238 ALA A O 1
ATOM 1912 N N . ALA A 1 239 ? -28.949 -5.885 38.661 1.00 93.44 239 ALA A N 1
ATOM 1913 C CA . ALA A 1 239 ? -28.519 -5.466 39.990 1.00 93.44 239 ALA A CA 1
ATOM 1914 C C . ALA A 1 239 ? -29.616 -4.677 40.728 1.00 93.44 239 ALA A C 1
ATOM 1916 O O . ALA A 1 239 ? -29.878 -4.939 41.901 1.00 93.44 239 ALA A O 1
ATOM 1917 N N . GLU A 1 240 ? -30.292 -3.747 40.047 1.00 96.50 240 GLU A N 1
ATOM 1918 C CA . GLU A 1 240 ? -31.431 -2.998 40.596 1.00 96.50 240 GLU A CA 1
ATOM 1919 C C . GLU A 1 240 ? -32.593 -3.935 40.984 1.00 96.50 240 GLU A C 1
ATOM 1921 O O . GLU A 1 240 ? -33.138 -3.811 42.085 1.00 96.50 240 GLU A O 1
ATOM 1926 N N . ASP A 1 241 ? -32.917 -4.916 40.135 1.00 96.38 241 ASP A N 1
ATOM 1927 C CA . ASP A 1 241 ? -33.942 -5.930 40.402 1.00 96.38 241 ASP A CA 1
ATOM 1928 C C . ASP A 1 241 ? -33.561 -6.812 41.608 1.00 96.38 241 ASP A C 1
ATOM 1930 O O . ASP A 1 241 ? -34.385 -7.023 42.500 1.00 96.38 241 ASP A O 1
ATOM 1934 N N . SER A 1 242 ? -32.294 -7.236 41.715 1.00 95.81 242 SER A N 1
ATOM 1935 C CA . SER A 1 242 ? -31.797 -8.002 42.872 1.00 95.81 242 SER A CA 1
ATOM 1936 C C . SER A 1 242 ? -31.872 -7.205 44.176 1.00 95.81 242 SER A C 1
ATOM 1938 O O . SER A 1 242 ? -32.297 -7.727 45.207 1.00 95.81 242 SER A O 1
ATOM 1940 N N . ILE A 1 243 ? -31.501 -5.920 44.153 1.00 95.19 243 ILE A N 1
ATOM 1941 C CA . ILE A 1 243 ? -31.621 -5.041 45.326 1.00 95.19 243 ILE A CA 1
ATOM 1942 C C . ILE A 1 243 ? -33.088 -4.911 45.746 1.00 95.19 243 ILE A C 1
ATOM 1944 O O . ILE A 1 243 ? -33.390 -4.941 46.941 1.00 95.19 243 ILE A O 1
ATOM 1948 N N . ARG A 1 244 ? -34.009 -4.772 44.784 1.00 95.56 244 ARG A N 1
ATOM 1949 C CA . ARG A 1 244 ? -35.447 -4.706 45.064 1.00 95.56 244 ARG A CA 1
ATOM 1950 C C . ARG A 1 244 ? -35.955 -6.005 45.694 1.00 95.56 244 ARG A C 1
ATOM 1952 O O . ARG A 1 244 ? -36.706 -5.935 46.664 1.00 95.56 244 ARG A O 1
ATOM 1959 N N . GLU A 1 245 ? -35.526 -7.163 45.197 1.00 96.06 245 GLU A N 1
ATOM 1960 C CA . GLU A 1 245 ? -35.902 -8.460 45.769 1.00 96.06 245 GLU A CA 1
ATOM 1961 C C . GLU A 1 245 ? -35.393 -8.618 47.210 1.00 96.06 245 GLU A C 1
ATOM 1963 O O . GLU A 1 245 ? -36.154 -9.008 48.096 1.00 96.06 245 GLU A O 1
ATOM 1968 N N . ILE A 1 246 ? -34.133 -8.251 47.473 1.00 95.31 246 ILE A N 1
ATOM 1969 C CA . ILE A 1 246 ? -33.556 -8.276 48.825 1.00 95.31 246 ILE A CA 1
ATOM 1970 C C . ILE A 1 246 ? -34.342 -7.360 49.767 1.00 95.31 246 ILE A C 1
ATOM 1972 O O . ILE A 1 246 ? -34.656 -7.763 50.888 1.00 95.31 246 ILE A O 1
ATOM 1976 N N . ARG A 1 247 ? -34.688 -6.143 49.324 1.00 94.81 247 ARG A N 1
ATOM 1977 C CA . ARG A 1 247 ? -35.510 -5.219 50.121 1.00 94.81 247 ARG A CA 1
ATOM 1978 C C . ARG A 1 247 ? -36.866 -5.825 50.457 1.00 94.81 247 ARG A C 1
ATOM 1980 O O . ARG A 1 247 ? -37.216 -5.836 51.628 1.00 94.81 247 ARG A O 1
ATOM 1987 N N . SER A 1 248 ? -37.564 -6.396 49.475 1.00 96.00 248 SER A N 1
ATOM 1988 C CA . SER A 1 248 ? -38.861 -7.046 49.698 1.00 96.00 248 SER A CA 1
ATOM 1989 C C . SER A 1 248 ? -38.757 -8.189 50.710 1.00 96.00 248 SER A C 1
ATOM 1991 O O . SER A 1 248 ? -39.539 -8.239 51.651 1.00 96.00 248 SER A O 1
ATOM 1993 N N . LYS A 1 249 ? -37.756 -9.073 50.577 1.00 95.69 249 LYS A N 1
ATOM 1994 C CA . LYS A 1 249 ? -37.541 -10.167 51.542 1.00 95.69 249 LYS A CA 1
ATOM 1995 C C . LYS A 1 249 ? -37.243 -9.643 52.945 1.00 95.69 249 LYS A C 1
ATOM 1997 O O . LYS A 1 249 ? -37.761 -10.175 53.920 1.00 95.69 249 LYS A O 1
ATOM 2002 N N . THR A 1 250 ? -36.439 -8.586 53.042 1.00 94.31 250 THR A N 1
ATOM 2003 C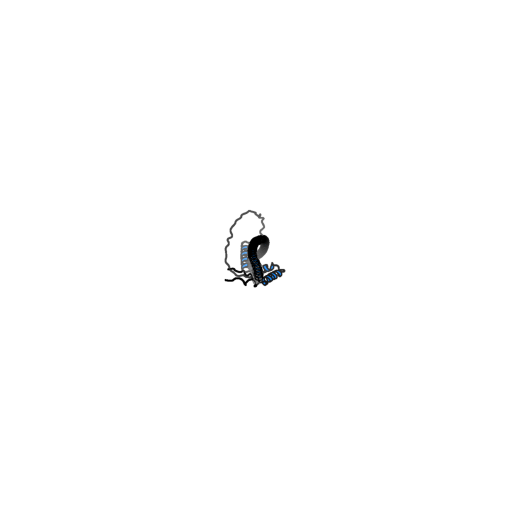 CA . THR A 1 250 ? -36.101 -7.959 54.326 1.00 94.31 250 THR A CA 1
ATOM 2004 C C . THR A 1 250 ? -37.336 -7.329 54.973 1.00 94.31 250 THR A C 1
ATOM 2006 O O . THR A 1 250 ? -37.542 -7.478 56.174 1.00 94.31 250 THR A O 1
ATOM 2009 N N . GLU A 1 251 ? -38.172 -6.642 54.193 1.00 94.62 251 GLU A N 1
ATOM 2010 C CA . GLU A 1 251 ? -39.435 -6.059 54.659 1.00 94.62 251 GLU A CA 1
ATOM 2011 C C . GLU A 1 251 ? -40.416 -7.145 55.128 1.00 94.62 251 GLU A C 1
ATOM 2013 O O . GLU A 1 251 ? -40.988 -7.018 56.213 1.00 94.62 251 GLU A O 1
ATOM 2018 N N . ASP A 1 252 ? -40.539 -8.249 54.385 1.00 95.25 252 ASP A N 1
ATOM 2019 C CA . ASP A 1 252 ? -41.369 -9.399 54.762 1.00 95.25 252 ASP A CA 1
ATOM 2020 C C . ASP A 1 252 ? -40.884 -10.062 56.062 1.00 95.25 252 ASP A C 1
ATOM 2022 O O . ASP A 1 252 ? -41.683 -10.388 56.944 1.00 95.25 252 ASP A O 1
ATOM 2026 N N . GLU A 1 253 ? -39.572 -10.265 56.216 1.00 94.75 253 GLU A N 1
ATOM 2027 C CA . GLU A 1 253 ? -38.978 -10.821 57.438 1.00 94.75 253 GLU A CA 1
ATOM 2028 C C . GLU A 1 253 ? -39.154 -9.887 58.639 1.00 94.75 253 GLU A C 1
ATOM 2030 O O . GLU A 1 253 ? -39.517 -10.342 59.727 1.00 94.75 253 GLU A O 1
ATOM 2035 N N . GLN A 1 254 ? -38.971 -8.577 58.448 1.00 94.00 254 GLN A N 1
ATOM 2036 C CA . GLN A 1 254 ? -39.257 -7.580 59.480 1.00 94.00 254 GLN A CA 1
ATOM 2037 C C . GLN A 1 254 ? -40.739 -7.578 59.873 1.00 94.00 254 GLN A C 1
ATOM 2039 O O . GLN A 1 254 ? -41.045 -7.454 61.060 1.00 94.00 254 GLN A O 1
ATOM 2044 N N . GLY A 1 255 ? -41.651 -7.750 58.912 1.00 94.31 255 GLY A N 1
ATOM 2045 C CA . GLY A 1 255 ? -43.082 -7.924 59.160 1.00 94.31 255 GLY A CA 1
ATOM 2046 C C . GLY A 1 255 ? -43.364 -9.143 60.039 1.00 94.31 255 GLY A C 1
ATOM 2047 O O . GLY A 1 255 ? -43.947 -9.005 61.112 1.00 94.31 255 GLY A O 1
ATOM 2048 N N . LYS A 1 256 ? -42.841 -10.317 59.663 1.00 94.75 256 LYS A N 1
ATOM 2049 C CA . LYS A 1 256 ? -42.980 -11.559 60.449 1.00 94.75 256 LYS A CA 1
ATOM 2050 C C . LYS A 1 256 ? -42.410 -11.434 61.862 1.00 94.75 256 LYS A C 1
ATOM 2052 O O . LYS A 1 256 ? -42.997 -11.957 62.812 1.00 94.75 256 LYS A O 1
ATOM 2057 N N . LEU A 1 257 ? -41.272 -10.754 62.018 1.00 95.31 257 LEU A N 1
ATOM 2058 C CA . LEU A 1 257 ? -40.671 -10.483 63.326 1.00 95.31 257 LEU A CA 1
ATOM 2059 C C . LEU A 1 257 ? -41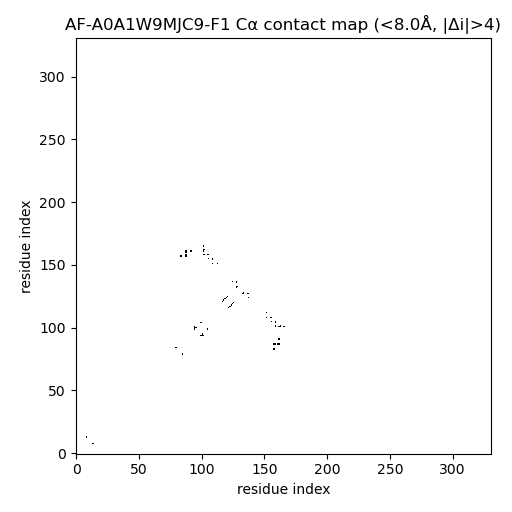.556 -9.570 64.176 1.00 95.31 257 LEU A C 1
ATOM 2061 O O . LEU A 1 257 ? -41.736 -9.844 65.363 1.00 95.31 257 LEU A O 1
ATOM 2065 N N . ARG A 1 258 ? -42.136 -8.518 63.585 1.00 94.25 258 ARG A N 1
ATOM 2066 C CA . ARG A 1 258 ? -43.095 -7.641 64.274 1.00 94.25 258 ARG A CA 1
ATOM 2067 C C . ARG A 1 258 ? -44.330 -8.414 64.714 1.00 94.25 258 ARG A C 1
ATOM 2069 O O . ARG A 1 258 ? -44.665 -8.348 65.891 1.00 94.25 258 ARG A O 1
ATOM 2076 N N . ASP A 1 259 ? -44.934 -9.197 63.826 1.00 94.88 259 ASP A N 1
ATOM 2077 C CA . ASP A 1 259 ? -46.118 -10.002 64.143 1.00 94.88 259 ASP A CA 1
ATOM 2078 C C . ASP A 1 259 ? -45.830 -11.006 65.266 1.00 94.88 259 ASP A C 1
ATOM 2080 O O . ASP A 1 259 ? -46.607 -11.130 66.215 1.00 94.88 259 ASP A O 1
ATOM 2084 N N . SER A 1 260 ? -44.669 -11.668 65.213 1.00 95.25 260 SER A N 1
ATOM 2085 C CA . SER A 1 260 ? -44.221 -12.597 66.259 1.00 95.25 260 SER A CA 1
ATOM 2086 C C . SER A 1 260 ? -44.004 -11.890 67.599 1.00 95.25 260 SER A C 1
ATOM 2088 O O . SER A 1 260 ? -44.412 -12.401 68.642 1.00 95.25 260 SER A O 1
ATOM 2090 N N . LEU A 1 261 ? -43.403 -10.695 67.589 1.00 93.94 261 LEU A N 1
ATOM 2091 C CA . LEU A 1 261 ? -43.198 -9.889 68.792 1.00 93.94 261 LEU A CA 1
ATOM 2092 C C . LEU A 1 261 ? -44.532 -9.418 69.386 1.00 93.94 261 LEU A C 1
ATOM 2094 O O . LEU A 1 261 ? -44.717 -9.481 70.601 1.00 93.94 261 LEU A O 1
ATOM 2098 N N . THR A 1 262 ? -45.477 -8.986 68.550 1.00 94.31 262 THR A N 1
ATOM 2099 C CA . THR A 1 262 ? -46.823 -8.593 68.982 1.00 94.31 262 THR A CA 1
ATOM 2100 C C . THR A 1 262 ? -47.586 -9.780 69.567 1.00 94.31 262 THR A C 1
ATOM 2102 O O . THR A 1 262 ? -48.191 -9.644 70.631 1.00 94.31 262 THR A O 1
ATOM 2105 N N . ALA A 1 263 ? -47.515 -10.956 68.935 1.00 93.81 263 ALA A N 1
ATOM 2106 C CA . ALA A 1 263 ? -48.121 -12.181 69.450 1.00 93.81 263 ALA A CA 1
ATOM 2107 C C . ALA A 1 263 ? -47.532 -12.580 70.813 1.00 93.81 263 ALA A C 1
ATOM 2109 O O . ALA A 1 263 ? -48.285 -12.837 71.753 1.00 93.81 263 ALA A O 1
ATOM 2110 N N . LEU A 1 264 ? -46.201 -12.552 70.955 1.00 94.25 264 LEU A N 1
ATOM 2111 C CA . LEU A 1 264 ? -45.520 -12.845 72.219 1.00 94.25 264 LEU A CA 1
ATOM 2112 C C . LEU A 1 264 ? -45.880 -11.826 73.310 1.00 94.25 264 LEU A C 1
ATOM 2114 O O . LEU A 1 264 ? -46.146 -12.201 74.451 1.00 94.25 264 LEU A O 1
ATOM 2118 N N . SER A 1 265 ? -45.926 -10.536 72.967 1.00 94.00 265 SER A N 1
ATOM 2119 C CA . SER A 1 265 ? -46.326 -9.480 73.897 1.00 94.00 265 SER A CA 1
ATOM 2120 C C . SER A 1 265 ? -47.762 -9.676 74.382 1.00 94.00 265 SER A C 1
ATOM 2122 O O . SER A 1 265 ? -48.015 -9.531 75.577 1.00 94.00 265 SER A O 1
ATOM 2124 N N . LYS A 1 266 ? -48.688 -10.039 73.486 1.00 93.94 266 LYS A N 1
ATOM 2125 C CA . LYS A 1 266 ? -50.082 -10.329 73.838 1.00 93.94 266 LYS A CA 1
ATOM 2126 C C . LYS A 1 266 ? -50.194 -11.570 74.725 1.00 93.94 266 LYS A C 1
ATOM 2128 O O . LYS A 1 266 ? -50.863 -11.513 75.749 1.00 93.94 266 LYS A O 1
ATOM 2133 N N . GLN A 1 267 ? -49.485 -12.650 74.394 1.00 94.44 267 GLN A N 1
ATOM 2134 C CA . GLN A 1 267 ? -49.446 -13.862 75.216 1.00 94.44 267 GLN A CA 1
ATOM 2135 C C . GLN A 1 267 ? -48.907 -13.577 76.626 1.00 94.44 267 GLN A C 1
ATOM 2137 O O . GLN A 1 267 ? -49.465 -14.052 77.615 1.00 94.44 267 GLN A O 1
ATOM 2142 N N . ASN A 1 268 ? -47.841 -12.779 76.737 1.00 92.56 268 ASN A N 1
ATOM 2143 C CA . ASN A 1 268 ? -47.297 -12.370 78.031 1.00 92.56 268 ASN A CA 1
ATOM 2144 C C . ASN A 1 268 ? -48.281 -11.495 78.811 1.00 92.56 268 ASN A C 1
ATOM 2146 O O . ASN A 1 268 ? -48.411 -11.674 80.019 1.00 92.56 268 ASN A O 1
ATOM 2150 N N . GLN A 1 269 ? -49.000 -10.592 78.140 1.00 93.19 269 GLN A N 1
ATOM 2151 C CA . GLN A 1 269 ? -50.042 -9.792 78.776 1.00 93.19 269 GLN A CA 1
ATOM 2152 C C . GLN A 1 269 ? -51.191 -10.667 79.295 1.00 93.19 269 GLN A C 1
ATOM 2154 O O . GLN A 1 269 ? -51.565 -10.543 80.457 1.00 93.19 269 GLN A O 1
ATOM 2159 N N . GLU A 1 270 ? -51.701 -11.599 78.487 1.00 93.00 270 GLU A N 1
ATOM 2160 C CA . GLU A 1 270 ? -52.744 -12.550 78.900 1.00 93.00 270 GLU A CA 1
ATOM 2161 C C . GLU A 1 270 ? -52.283 -13.415 80.084 1.00 93.00 270 GLU A C 1
ATOM 2163 O O . GLU A 1 270 ? -53.028 -13.616 81.048 1.00 93.00 270 GLU A O 1
ATOM 2168 N N . LYS A 1 271 ? -51.026 -13.880 80.057 1.00 93.31 271 LYS A N 1
ATOM 2169 C CA . LYS A 1 271 ? -50.428 -14.636 81.161 1.00 93.31 271 LYS A CA 1
ATOM 2170 C C . LYS A 1 271 ? -50.348 -13.791 82.434 1.00 93.31 271 LYS A C 1
ATOM 2172 O O . LYS A 1 271 ? -50.820 -14.250 83.474 1.00 93.31 271 LYS A O 1
ATOM 2177 N N . LEU A 1 272 ? -49.840 -12.560 82.349 1.00 91.44 272 LEU A N 1
ATOM 2178 C CA . LEU A 1 272 ? -49.772 -11.623 83.476 1.00 91.44 272 LEU A CA 1
ATOM 2179 C C . LEU A 1 272 ? -51.162 -11.291 84.033 1.00 91.44 272 LEU A C 1
ATOM 2181 O O . LEU A 1 272 ? -51.342 -11.257 85.246 1.00 91.44 272 LEU A O 1
ATOM 2185 N N . GLU A 1 273 ? -52.169 -11.091 83.182 1.00 91.81 273 GLU A N 1
ATOM 2186 C CA . GLU A 1 273 ? -53.552 -10.869 83.618 1.00 91.81 273 GLU A CA 1
ATOM 2187 C C . GLU A 1 273 ? -54.131 -12.096 84.335 1.00 91.81 273 GLU A C 1
ATOM 2189 O O . GLU A 1 273 ? -54.824 -11.952 85.345 1.00 91.81 273 GLU A O 1
ATOM 2194 N N . SER A 1 274 ? -53.841 -13.305 83.845 1.00 91.75 274 SER A N 1
ATOM 2195 C CA . SER A 1 274 ? -54.278 -14.549 84.485 1.00 91.75 274 SER A CA 1
ATOM 2196 C C . SER A 1 274 ? -53.604 -14.771 85.845 1.00 91.75 274 SER A C 1
ATOM 2198 O O . SER A 1 274 ? -54.289 -15.104 86.815 1.00 91.75 274 SER A O 1
ATOM 2200 N N . GLU A 1 275 ? -52.297 -14.509 85.952 1.00 91.00 275 GLU A N 1
ATOM 2201 C CA . GLU A 1 275 ? -51.549 -14.560 87.210 1.00 91.00 275 GLU A CA 1
ATOM 2202 C C . GLU A 1 275 ? -52.055 -13.495 88.185 1.00 91.00 275 GLU A C 1
ATOM 2204 O O . GLU A 1 275 ? -52.324 -13.815 89.340 1.00 91.00 275 GLU A O 1
ATOM 2209 N N . ASN A 1 276 ? -52.302 -12.266 87.723 1.00 89.44 276 ASN A N 1
ATOM 2210 C CA . ASN A 1 276 ? -52.893 -11.205 88.540 1.00 89.44 276 ASN A CA 1
ATOM 2211 C C . ASN A 1 276 ? -54.284 -11.580 89.063 1.00 89.44 276 ASN A C 1
ATOM 2213 O O . ASN A 1 276 ? -54.567 -11.374 90.242 1.00 89.44 276 ASN A O 1
ATOM 2217 N N . LYS A 1 277 ? -55.152 -12.173 88.231 1.00 91.94 277 LYS A N 1
ATOM 2218 C CA . LYS A 1 277 ? -56.463 -12.680 88.674 1.00 91.94 277 LYS A CA 1
ATOM 2219 C C . LYS A 1 277 ? -56.316 -13.796 89.707 1.00 91.94 277 LYS A C 1
ATOM 2221 O O . LYS A 1 277 ? -57.056 -13.810 90.691 1.00 91.94 277 LYS A O 1
ATOM 2226 N N . ARG A 1 278 ? -55.362 -14.713 89.509 1.00 92.31 278 ARG A N 1
ATOM 2227 C CA . ARG A 1 278 ? -55.076 -15.800 90.456 1.00 92.31 278 ARG A CA 1
ATOM 2228 C C . ARG A 1 278 ? -54.601 -15.249 91.797 1.00 92.31 278 ARG A C 1
ATOM 2230 O O . ARG A 1 278 ? -55.179 -15.595 92.820 1.00 92.31 278 ARG A O 1
ATOM 2237 N N . MET A 1 279 ? -53.632 -14.335 91.781 1.00 89.44 279 MET A N 1
ATOM 2238 C CA . MET A 1 279 ? -53.132 -13.654 92.976 1.00 89.44 279 MET A CA 1
ATOM 2239 C C . MET A 1 279 ? -54.238 -12.864 93.679 1.00 89.44 279 MET A C 1
ATOM 2241 O O . MET A 1 279 ? -54.366 -12.953 94.894 1.00 89.44 279 MET A O 1
ATOM 2245 N N . ALA A 1 280 ? -55.088 -12.143 92.941 1.00 89.44 280 ALA A N 1
ATOM 2246 C CA . ALA A 1 280 ? -56.223 -11.426 93.521 1.00 89.44 280 ALA A CA 1
ATOM 2247 C C . ALA A 1 280 ? -57.210 -12.377 94.223 1.00 89.44 280 ALA A C 1
ATOM 2249 O O . ALA A 1 280 ? -57.711 -12.058 95.304 1.00 89.44 280 ALA A O 1
ATOM 2250 N N . LYS A 1 281 ? -57.458 -13.561 93.646 1.00 92.06 281 LYS A N 1
ATOM 2251 C CA . LYS A 1 281 ? -58.293 -14.600 94.260 1.00 92.06 281 LYS A CA 1
ATOM 2252 C C . LYS A 1 281 ? -57.642 -15.184 95.517 1.00 92.06 281 LYS A C 1
ATOM 2254 O O . LYS A 1 281 ? -58.289 -15.205 96.559 1.00 92.06 281 LYS A O 1
ATOM 2259 N N . GLU A 1 282 ? -56.372 -15.585 95.444 1.00 90.81 282 GLU A N 1
ATOM 2260 C CA . GLU A 1 282 ? -55.598 -16.087 96.593 1.00 90.81 282 GLU A CA 1
ATOM 2261 C C . GLU A 1 282 ? -55.577 -15.059 97.740 1.00 90.81 282 GLU A C 1
ATOM 2263 O O . GLU A 1 282 ? -55.779 -15.403 98.905 1.00 90.81 282 GLU A O 1
ATOM 2268 N N . LEU A 1 283 ? -55.415 -13.773 97.413 1.00 90.00 283 LEU A N 1
ATOM 2269 C CA . LEU A 1 283 ? -55.419 -12.670 98.374 1.00 90.00 283 LEU A CA 1
ATOM 2270 C C . LEU A 1 283 ? -56.809 -12.449 98.995 1.00 90.00 283 LEU A C 1
ATOM 2272 O O . LEU A 1 283 ? -56.910 -12.191 100.196 1.00 90.00 283 LEU A O 1
ATOM 2276 N N . SER A 1 284 ? -57.886 -12.605 98.218 1.00 90.50 284 SER A N 1
ATOM 2277 C CA . SER A 1 284 ? -59.265 -12.579 98.728 1.00 90.50 284 SER A CA 1
ATOM 2278 C C . SER A 1 284 ? -59.562 -13.757 99.661 1.00 90.50 284 SER A C 1
ATOM 2280 O O . SER A 1 284 ? -60.124 -13.555 100.736 1.00 90.50 284 SER A O 1
ATOM 2282 N N . GLU A 1 285 ? -59.162 -14.975 99.290 1.00 91.81 285 GLU A N 1
ATOM 2283 C CA . GLU A 1 285 ? -59.332 -16.183 100.110 1.00 91.81 285 GLU A CA 1
ATOM 2284 C C . GLU A 1 285 ? -58.548 -16.073 101.432 1.00 91.81 285 GLU A C 1
ATOM 2286 O O . GLU A 1 285 ? -59.079 -16.356 102.509 1.00 91.81 285 GLU A O 1
ATOM 2291 N N . MET A 1 286 ? -57.309 -15.570 101.381 1.00 90.56 286 MET A N 1
ATOM 2292 C CA . MET A 1 286 ? -56.499 -15.239 102.562 1.00 90.56 286 MET A CA 1
ATOM 2293 C C . MET A 1 286 ? -57.169 -14.190 103.451 1.00 90.56 286 MET A C 1
ATOM 2295 O O . MET A 1 286 ? -57.207 -14.350 104.676 1.00 90.56 286 MET A O 1
ATOM 2299 N N . LYS A 1 287 ? -57.722 -13.127 102.858 1.00 90.31 287 LYS A N 1
ATOM 2300 C CA . LYS A 1 287 ? -58.445 -12.085 103.595 1.00 90.31 287 LYS A CA 1
ATOM 2301 C C . LYS A 1 287 ? -59.677 -12.657 104.296 1.00 90.31 287 LYS A C 1
ATOM 2303 O O . LYS A 1 287 ? -59.877 -12.379 105.477 1.00 90.31 287 LYS A O 1
ATOM 2308 N N . GLU A 1 288 ? -60.463 -13.492 103.617 1.00 91.62 288 GLU A N 1
ATOM 2309 C CA . GLU A 1 288 ? -61.638 -14.146 104.204 1.00 91.62 288 GLU A CA 1
ATOM 2310 C C . GLU A 1 288 ? -61.245 -15.085 105.351 1.00 91.62 288 GLU A C 1
ATOM 2312 O O . GLU A 1 288 ? -61.848 -15.040 106.426 1.00 91.62 288 GLU A O 1
ATOM 2317 N N . LYS A 1 289 ? -60.197 -15.898 105.165 1.00 91.44 289 LYS A N 1
ATOM 2318 C CA . LYS A 1 289 ? -59.664 -16.780 106.211 1.00 91.44 289 LYS A CA 1
ATOM 2319 C C . LYS A 1 289 ? -59.205 -15.982 107.433 1.00 91.44 289 LYS A C 1
ATOM 2321 O O . LYS A 1 289 ? -59.582 -16.318 108.552 1.00 91.44 289 LYS A O 1
ATOM 2326 N N . THR A 1 290 ? -58.476 -14.889 107.215 1.00 89.19 290 THR A N 1
ATOM 2327 C CA . THR A 1 290 ? -58.022 -13.981 108.281 1.00 89.19 290 THR A CA 1
ATOM 2328 C C . THR A 1 290 ? -59.206 -13.357 109.021 1.00 89.19 290 THR A C 1
ATOM 2330 O O . THR A 1 290 ? -59.226 -13.331 110.249 1.00 89.19 290 THR A O 1
ATOM 2333 N N . GLN A 1 291 ? -60.237 -12.911 108.297 1.00 90.19 291 GLN A N 1
ATOM 2334 C CA . GLN A 1 291 ? -61.446 -12.338 108.889 1.00 90.19 291 GLN A CA 1
ATOM 2335 C C . GLN A 1 291 ? -62.251 -13.371 109.694 1.00 90.19 291 GLN A C 1
ATOM 2337 O O . GLN A 1 291 ? -62.756 -13.043 110.767 1.00 90.19 291 GLN A O 1
ATOM 2342 N N . LYS A 1 292 ? -62.350 -14.622 109.222 1.00 91.50 292 LYS A N 1
ATOM 2343 C CA . LYS A 1 292 ? -62.959 -15.730 109.978 1.00 91.50 292 LYS A CA 1
ATOM 2344 C C . LYS A 1 292 ? -62.185 -16.017 111.262 1.00 91.50 292 LYS A C 1
ATOM 2346 O O . LYS A 1 292 ? -62.799 -16.094 112.320 1.00 91.50 292 LYS A O 1
ATOM 2351 N N . SER A 1 293 ? -60.856 -16.111 111.191 1.00 89.81 293 SER A N 1
ATOM 2352 C CA . SER A 1 293 ? -60.008 -16.284 112.377 1.00 89.81 293 SER A CA 1
ATOM 2353 C C . SER A 1 293 ? -60.165 -15.132 113.374 1.00 89.81 293 SER A C 1
ATOM 2355 O O . SER A 1 293 ? -60.275 -15.383 114.570 1.00 89.81 293 SER A O 1
ATOM 2357 N N . LEU A 1 294 ? -60.252 -13.886 112.896 1.00 88.38 294 LEU A N 1
ATOM 2358 C CA . LEU A 1 294 ? -60.531 -12.714 113.735 1.00 88.38 294 LEU A CA 1
ATOM 2359 C C . LEU A 1 294 ? -61.912 -12.779 114.402 1.00 88.38 294 LEU A C 1
ATOM 2361 O O . LEU A 1 294 ? -62.019 -12.441 115.576 1.00 88.38 294 LEU A O 1
ATOM 2365 N N . ARG A 1 295 ? -62.960 -13.231 113.695 1.00 88.75 295 ARG A N 1
ATOM 2366 C CA . ARG A 1 295 ? -64.292 -13.437 114.294 1.00 88.75 295 ARG A CA 1
ATOM 2367 C C . ARG A 1 295 ? -64.260 -14.492 115.390 1.00 88.75 295 ARG A C 1
ATOM 2369 O O . ARG A 1 295 ? -64.706 -14.209 116.489 1.00 88.75 295 ARG A O 1
ATOM 2376 N N . VAL A 1 296 ? -63.668 -15.655 115.116 1.00 90.25 296 VAL A N 1
ATOM 2377 C CA . VAL A 1 296 ? -63.522 -16.724 116.116 1.00 90.25 296 VAL A CA 1
ATOM 2378 C C . VAL A 1 296 ? -62.781 -16.207 117.350 1.00 90.25 296 VAL A C 1
ATOM 2380 O O . VAL A 1 296 ? -63.221 -16.442 118.469 1.00 90.25 296 VAL A O 1
ATOM 2383 N N . LEU A 1 297 ? -61.690 -15.456 117.165 1.00 89.75 297 LEU A N 1
ATOM 2384 C CA . LEU A 1 297 ? -60.962 -14.843 118.276 1.00 89.75 297 LEU A CA 1
ATOM 2385 C C . LEU A 1 297 ? -61.824 -13.832 119.050 1.00 89.75 297 LEU A C 1
ATOM 2387 O O . LEU A 1 297 ? -61.794 -13.827 120.277 1.00 89.75 297 LEU A O 1
ATOM 2391 N N . SER A 1 298 ? -62.596 -12.998 118.350 1.00 89.31 298 SER A N 1
ATOM 2392 C CA . SER A 1 298 ? -63.541 -12.059 118.965 1.00 89.31 298 SER A CA 1
ATOM 2393 C C . SER A 1 298 ? -64.608 -12.782 119.791 1.00 89.31 298 SER A C 1
ATOM 2395 O O . SER A 1 298 ? -64.876 -12.372 120.918 1.00 89.31 298 SER A O 1
ATOM 2397 N N . ASP A 1 299 ? -65.182 -13.868 119.271 1.00 89.06 299 ASP A N 1
ATOM 2398 C CA . ASP A 1 299 ? -66.173 -14.688 119.977 1.00 89.06 299 ASP A CA 1
ATOM 2399 C C . ASP A 1 299 ? -65.552 -15.338 121.223 1.00 89.06 299 ASP A C 1
ATOM 2401 O O . ASP A 1 299 ? -66.141 -15.301 122.303 1.00 89.06 299 ASP A O 1
ATOM 2405 N N . TYR A 1 300 ? -64.317 -15.848 121.117 1.00 89.12 300 TYR A N 1
ATOM 2406 C CA . TYR A 1 300 ? -63.550 -16.327 122.272 1.00 89.12 300 TYR A CA 1
ATOM 2407 C C . TYR A 1 300 ? -63.318 -15.224 123.310 1.00 89.12 300 TYR A C 1
ATOM 2409 O O . TYR A 1 300 ? -63.467 -15.473 124.504 1.00 89.12 300 TYR A O 1
ATOM 2417 N N . MET A 1 301 ? -62.963 -14.007 122.888 1.00 85.38 301 MET A N 1
ATOM 2418 C CA . MET A 1 301 ? -62.775 -12.883 123.807 1.00 85.38 301 MET A CA 1
ATOM 2419 C C . MET A 1 301 ? -64.073 -12.490 124.515 1.00 85.38 301 MET A C 1
ATOM 2421 O O . MET A 1 301 ? -64.042 -12.242 125.719 1.00 85.38 301 MET A O 1
ATOM 2425 N N . LEU A 1 302 ? -65.207 -12.471 123.809 1.00 86.31 302 LEU A N 1
ATOM 2426 C CA . LEU A 1 302 ? -66.521 -12.252 124.418 1.00 86.31 302 LEU A CA 1
ATOM 2427 C C . LEU A 1 302 ? -66.837 -13.333 125.454 1.00 86.31 302 LEU A C 1
ATOM 2429 O O . LEU A 1 302 ? -67.224 -12.999 126.570 1.00 86.31 302 LEU A O 1
ATOM 2433 N N . LEU A 1 303 ? -66.573 -14.601 125.132 1.00 86.81 303 LEU A N 1
ATOM 2434 C CA . LEU A 1 303 ? -66.754 -15.715 126.062 1.00 86.81 303 LEU A CA 1
ATOM 2435 C C . LEU A 1 303 ? -65.881 -15.562 127.318 1.00 86.81 303 LEU A C 1
ATOM 2437 O O . LEU A 1 303 ? -66.340 -15.805 128.431 1.00 86.81 303 LEU A O 1
ATOM 2441 N N . VAL A 1 304 ? -64.624 -15.130 127.163 1.00 84.50 304 VAL A N 1
ATOM 2442 C CA . VAL A 1 304 ? -63.719 -14.852 128.291 1.00 84.50 304 VAL A CA 1
ATOM 2443 C C . VAL A 1 304 ? -64.235 -13.686 129.137 1.00 84.50 304 VAL A C 1
ATOM 2445 O O . VAL A 1 304 ? -64.183 -13.765 130.363 1.00 84.50 304 VAL A O 1
ATOM 2448 N N . ILE A 1 305 ? -64.761 -12.624 128.518 1.00 82.62 305 ILE A N 1
ATOM 2449 C CA . ILE A 1 305 ? -65.375 -11.492 129.231 1.00 82.62 305 ILE A CA 1
ATOM 2450 C C . ILE A 1 305 ? -66.626 -11.947 129.994 1.00 82.62 305 ILE A C 1
ATOM 2452 O O . ILE A 1 305 ? -66.785 -11.595 131.163 1.00 82.62 305 ILE A O 1
ATOM 2456 N N . GLU A 1 306 ? -67.495 -12.750 129.380 1.00 81.00 306 GLU A N 1
ATOM 2457 C CA . GLU A 1 306 ? -68.673 -13.325 130.038 1.00 81.00 306 GLU A CA 1
ATOM 2458 C C . GLU A 1 306 ? -68.279 -14.237 131.199 1.00 81.00 306 GLU A C 1
ATOM 2460 O O . GLU A 1 306 ? -68.824 -14.102 132.294 1.00 81.00 306 GLU A O 1
ATOM 2465 N N . ALA A 1 307 ? -67.284 -15.106 131.007 1.00 78.19 307 ALA A N 1
ATOM 2466 C CA . ALA A 1 307 ? -66.743 -15.960 132.058 1.00 78.19 307 ALA A CA 1
ATOM 2467 C C . ALA A 1 307 ? -66.129 -15.138 133.204 1.00 78.19 307 ALA A C 1
ATOM 2469 O O . ALA A 1 307 ? -66.343 -15.458 134.372 1.00 78.19 307 ALA A O 1
ATOM 2470 N N . ALA A 1 308 ? -65.421 -14.045 132.904 1.00 77.19 308 ALA A N 1
ATOM 2471 C CA . ALA A 1 308 ? -64.887 -13.125 133.907 1.00 77.19 308 ALA A CA 1
ATOM 2472 C C . ALA A 1 308 ? -65.999 -12.356 134.645 1.00 77.19 308 ALA A C 1
ATOM 2474 O O . ALA A 1 308 ? -65.921 -12.171 135.860 1.00 77.19 308 ALA A O 1
ATOM 2475 N N . SER A 1 309 ? -67.063 -11.949 133.946 1.00 75.25 309 SER A N 1
ATOM 2476 C CA . SER A 1 309 ? -68.245 -11.317 134.546 1.00 75.25 309 SER A CA 1
ATOM 2477 C C . SER A 1 309 ? -69.007 -12.287 135.453 1.00 75.25 309 SER A C 1
ATOM 2479 O O . SER A 1 309 ? -69.372 -11.929 136.572 1.00 75.25 309 SER A O 1
ATOM 2481 N N . LEU A 1 310 ? -69.196 -13.535 135.013 1.00 77.69 310 LEU A N 1
ATOM 2482 C CA . LEU A 1 310 ? -69.751 -14.621 135.820 1.00 77.69 310 LEU A CA 1
ATOM 2483 C C . LEU A 1 310 ? -68.880 -14.897 137.040 1.00 77.69 310 LEU A C 1
ATOM 2485 O O . LEU A 1 310 ? -69.411 -14.994 138.140 1.00 77.69 310 LEU A O 1
ATOM 2489 N N . ARG A 1 311 ? -67.553 -14.942 136.879 1.00 75.69 311 ARG A N 1
ATOM 2490 C CA . ARG A 1 311 ? -66.620 -15.066 138.001 1.00 75.69 311 ARG A CA 1
ATOM 2491 C C . ARG A 1 311 ? -66.779 -13.913 138.991 1.00 75.69 311 ARG A C 1
ATOM 2493 O O . ARG A 1 311 ? -66.885 -14.175 140.178 1.00 75.69 311 ARG A O 1
ATOM 2500 N N . SER A 1 312 ? -66.873 -12.666 138.526 1.00 73.62 312 SER A N 1
ATOM 2501 C CA . SER A 1 312 ? -67.119 -11.510 139.400 1.00 73.62 312 SER A CA 1
ATOM 2502 C C . SER A 1 312 ? -68.484 -11.585 140.103 1.00 73.62 312 SER A C 1
ATOM 2504 O O . SER A 1 312 ? -68.594 -11.219 141.270 1.00 73.62 312 SER A O 1
ATOM 2506 N N . LYS A 1 313 ? -69.528 -12.101 139.437 1.00 72.25 313 LYS A N 1
ATOM 2507 C CA . LYS A 1 313 ? -70.835 -12.377 140.063 1.00 72.25 313 LYS A CA 1
ATOM 2508 C C . LYS A 1 313 ? -70.757 -13.497 141.105 1.00 72.25 313 LYS A C 1
ATOM 2510 O O . LYS A 1 313 ? -71.388 -13.373 142.147 1.00 72.25 313 LYS A O 1
ATOM 2515 N N . ILE A 1 314 ? -69.987 -14.557 140.848 1.00 67.50 314 ILE A N 1
ATOM 2516 C CA . ILE A 1 314 ? -69.729 -15.643 141.805 1.00 67.50 314 ILE A CA 1
ATOM 2517 C C . ILE A 1 314 ? -68.930 -15.118 143.001 1.00 67.50 314 ILE A C 1
ATOM 2519 O O . ILE A 1 314 ? -69.298 -15.416 144.127 1.00 67.50 314 ILE A O 1
ATOM 2523 N N . GLU A 1 315 ? -67.897 -14.301 142.783 1.00 63.62 315 GLU A N 1
ATOM 2524 C CA . GLU A 1 315 ? -67.131 -13.661 143.862 1.00 63.62 315 GLU A CA 1
ATOM 2525 C C . GLU A 1 315 ? -68.016 -12.719 144.693 1.00 63.62 315 GLU A C 1
ATOM 2527 O O . GLU A 1 315 ? -67.936 -12.732 145.915 1.00 63.62 315 GLU A O 1
ATOM 2532 N N . LYS A 1 316 ? -68.941 -11.966 144.082 1.00 62.97 316 LYS A N 1
ATOM 2533 C CA . LYS A 1 316 ? -69.937 -11.181 144.838 1.00 62.97 316 LYS A CA 1
ATOM 2534 C C . LYS A 1 316 ? -70.905 -12.065 145.632 1.00 62.97 316 LYS A C 1
ATOM 2536 O O . LYS A 1 316 ? -71.145 -11.792 146.799 1.00 62.97 316 LYS A O 1
ATOM 2541 N N . LEU A 1 317 ? -71.391 -13.165 145.053 1.00 57.75 317 LEU A N 1
ATOM 2542 C CA . LEU A 1 317 ? -72.232 -14.147 145.755 1.00 57.75 317 LEU A CA 1
ATOM 2543 C C . LEU A 1 317 ? -71.484 -14.913 146.859 1.00 57.75 317 LEU A C 1
ATOM 2545 O O . LEU A 1 317 ? -72.123 -15.384 147.797 1.00 57.75 317 LEU A O 1
ATOM 2549 N N . SER A 1 318 ? -70.158 -15.054 146.764 1.00 54.16 318 SER A N 1
ATOM 2550 C CA . SER A 1 318 ? -69.338 -15.662 147.817 1.00 54.16 318 SER A CA 1
ATOM 2551 C C . SER A 1 318 ? -68.986 -14.686 148.939 1.00 54.16 318 SER A C 1
ATOM 2553 O O . SER A 1 318 ? -68.583 -15.142 150.003 1.00 54.16 318 SER A O 1
ATOM 2555 N N . TYR A 1 319 ? -69.119 -13.375 148.713 1.00 51.47 319 TYR A N 1
ATOM 2556 C CA . TYR A 1 319 ? -68.919 -12.337 149.730 1.00 51.47 319 TYR A CA 1
ATOM 2557 C C . TYR A 1 319 ? -70.230 -11.835 150.365 1.00 51.47 319 TYR A C 1
ATOM 2559 O O . TYR A 1 319 ? -70.179 -11.340 151.483 1.00 51.47 319 TYR A O 1
ATOM 2567 N N . ASP A 1 320 ? -71.390 -12.034 149.725 1.00 46.41 320 ASP A N 1
ATOM 2568 C CA . ASP A 1 320 ? -72.726 -11.698 150.266 1.00 46.41 320 ASP A CA 1
ATOM 2569 C C . ASP A 1 320 ? -73.349 -12.812 151.139 1.00 46.41 320 ASP A C 1
ATOM 2571 O O . ASP A 1 320 ? -74.530 -12.765 151.485 1.00 46.41 320 ASP A O 1
ATOM 2575 N N . LYS A 1 321 ? -72.570 -13.831 151.520 1.00 45.78 321 LYS A N 1
ATOM 2576 C CA . LYS A 1 321 ? -72.939 -14.726 152.623 1.00 45.78 321 LYS A CA 1
ATOM 2577 C C . LYS A 1 321 ? -72.019 -14.474 153.800 1.00 45.78 321 LYS A C 1
ATOM 2579 O O . LYS A 1 321 ? -70.924 -15.030 153.878 1.00 45.78 321 LYS A O 1
ATOM 2584 N N . ASP A 1 322 ? -72.521 -13.648 154.708 1.00 46.06 322 ASP A N 1
ATOM 2585 C CA . ASP A 1 322 ? -72.029 -13.530 156.066 1.00 46.06 322 ASP A CA 1
ATOM 2586 C C . ASP A 1 322 ? -71.797 -14.924 156.659 1.00 46.06 322 ASP A C 1
ATOM 2588 O O . ASP A 1 322 ? -72.666 -15.800 156.674 1.00 46.06 322 ASP A O 1
ATOM 2592 N N . LEU A 1 323 ? -70.574 -15.117 157.147 1.00 49.97 323 LEU A N 1
ATOM 2593 C CA . LEU A 1 323 ? -70.094 -16.328 157.806 1.00 49.97 323 LEU A CA 1
ATOM 2594 C C . LEU A 1 323 ? -70.836 -16.631 159.129 1.00 49.97 323 LEU A C 1
ATOM 2596 O O . LEU A 1 323 ? -70.531 -17.633 159.776 1.00 49.97 323 LEU A O 1
ATOM 2600 N N . ASP A 1 324 ? -71.794 -15.791 159.530 1.00 50.66 324 ASP A N 1
ATOM 2601 C CA . ASP A 1 324 ? -72.543 -15.898 160.785 1.00 50.66 324 ASP A CA 1
ATOM 2602 C C . ASP A 1 324 ? -73.766 -16.837 160.720 1.00 50.66 324 ASP A C 1
ATOM 2604 O O . ASP A 1 324 ? -74.266 -17.244 161.769 1.00 50.66 324 ASP A O 1
ATOM 2608 N N . ASP A 1 325 ? -74.169 -17.315 159.534 1.00 50.34 325 ASP A N 1
ATOM 2609 C CA . ASP A 1 325 ? -75.312 -18.241 159.386 1.00 50.34 325 ASP A CA 1
ATOM 2610 C C . ASP A 1 325 ? -74.935 -19.739 159.297 1.00 50.34 325 ASP A C 1
ATOM 2612 O O . ASP A 1 325 ? -75.809 -20.607 159.254 1.00 50.34 325 ASP A O 1
ATOM 2616 N N . MET A 1 326 ? -73.648 -20.106 159.354 1.00 50.56 326 MET A N 1
ATOM 2617 C CA . MET A 1 326 ? -73.206 -21.518 159.383 1.00 50.56 326 MET A CA 1
ATOM 2618 C C . MET A 1 326 ? -72.973 -22.071 160.805 1.00 50.56 326 MET A C 1
ATOM 2620 O O . MET A 1 326 ? -72.057 -22.858 161.037 1.00 50.56 326 MET A O 1
ATOM 2624 N N . LYS A 1 327 ? -73.812 -21.687 161.778 1.00 49.94 327 LYS A N 1
ATOM 2625 C CA . LYS A 1 327 ? -73.808 -22.248 163.151 1.00 49.94 327 LYS A CA 1
ATOM 2626 C C . LYS A 1 327 ? -75.058 -23.041 163.539 1.00 49.94 327 LYS A C 1
ATOM 2628 O O . LYS A 1 327 ? -75.279 -23.300 164.720 1.00 49.94 327 LYS A O 1
ATOM 2633 N N . SER A 1 328 ? -75.866 -23.486 162.580 1.00 49.88 328 SER A N 1
ATOM 2634 C CA . SER A 1 328 ? -77.041 -24.308 162.901 1.00 49.88 328 SER A CA 1
ATOM 2635 C C . SER A 1 328 ? -77.390 -25.347 161.838 1.00 49.88 328 SER A C 1
ATOM 2637 O O . SER A 1 328 ? -78.518 -25.421 161.366 1.00 49.88 328 SER A O 1
ATOM 2639 N N . ILE A 1 329 ? -76.437 -26.226 161.520 1.00 48.47 329 ILE A N 1
ATOM 2640 C CA . ILE A 1 329 ? -76.782 -27.547 160.981 1.00 48.47 329 ILE A CA 1
ATOM 2641 C C . ILE A 1 329 ? -76.079 -28.599 161.839 1.00 48.47 329 ILE A C 1
ATOM 2643 O O . ILE A 1 329 ? -74.861 -28.743 161.806 1.00 48.47 329 ILE A O 1
ATOM 2647 N N . ASN A 1 330 ? -76.883 -29.265 162.670 1.00 42.44 330 ASN A N 1
ATOM 2648 C CA . ASN A 1 330 ? -76.527 -30.475 163.398 1.00 42.44 330 ASN A CA 1
ATOM 2649 C C . ASN A 1 330 ? -76.873 -31.689 162.521 1.00 42.44 330 ASN A C 1
ATOM 2651 O O . ASN A 1 330 ? -78.000 -31.762 162.027 1.00 42.44 330 ASN A O 1
ATOM 2655 N N . LEU A 1 331 ? -75.910 -32.622 162.482 1.00 39.50 331 LEU A N 1
ATOM 2656 C CA . LEU A 1 331 ? -75.816 -33.921 161.790 1.00 39.50 331 LEU A CA 1
ATOM 2657 C C . LEU A 1 331 ? -75.447 -33.884 160.303 1.00 39.50 331 LEU A C 1
ATOM 2659 O O . LEU A 1 331 ? -76.334 -33.672 159.450 1.00 39.50 331 LEU A O 1
#

Foldseek 3Di:
DDDDPDPPPDPVNVVVVVVVVVVPPDDPPVVVVVVVVVVPPPDDDDDDDDDDDDDDDDDDDDDDDDDDDPPDPDDDPDDDDPVLVVVLVVVLVVCVVVVHALVNVVVVLVVVVVVVCCCLVVPVLVVLVVDPCSVVVVVVSCVVCVVVVVVSVSSVSSSVVRVVVVVVVVVVVVVVVVVVVVVVVVVVVVVVVVVVVVVVVVVVVVVVVVVVVVVVVVVVVVVVVVVVVVVVVVVVVVVVVVVVVVVVVVVVVVVVVVVVVVVVVVVVVVVVVVVVVVVVVVVVVVVVVVVVVVVVVVVVVVVVVVVVVVVVVVVVVVVPDDPVPPPDDDD

pLDDT: mean 74.54, std 22.51, range [25.69, 96.5]

Radius of gyration: 81.15 Å; Cα contacts (8 Å, |Δi|>4): 37; chains: 1; bounding box: 152×52×244 Å

Solvent-accessible surface area (backbone atoms only — not comparable to full-atom values): 19404 Å² total; per-residue (Å²): 141,82,86,79,84,80,81,82,75,55,72,63,62,57,51,50,52,53,49,53,64,72,63,59,83,81,65,69,77,70,55,64,60,51,52,62,66,58,68,69,73,81,77,84,94,74,91,82,91,80,89,78,92,76,88,81,80,90,75,90,78,90,80,81,90,79,84,79,78,86,73,83,72,77,75,67,98,77,69,72,52,76,69,50,52,50,51,41,51,54,47,52,53,49,27,63,74,70,74,46,51,50,67,58,52,47,57,51,50,52,53,50,50,53,53,49,48,46,45,46,64,53,49,50,49,51,56,39,66,78,40,100,58,30,73,62,55,47,53,54,49,54,60,68,43,46,66,55,53,55,50,53,56,50,49,52,52,44,37,52,54,44,44,52,52,53,50,53,53,51,52,53,50,50,51,53,48,52,52,49,52,52,51,50,52,50,53,50,52,52,52,53,51,50,51,53,53,49,52,54,52,50,51,55,50,51,55,51,50,51,54,51,50,52,52,53,49,52,51,50,52,51,48,52,54,49,52,52,52,52,51,53,51,51,52,51,49,53,51,53,51,51,52,51,52,52,50,51,54,51,52,52,51,52,48,54,52,49,54,50,49,52,52,52,51,50,52,51,49,54,48,50,53,52,51,51,52,49,50,53,50,53,51,49,53,51,49,51,50,51,50,50,54,50,47,54,50,49,52,50,48,51,51,50,50,50,50,51,50,50,48,53,51,50,52,49,60,64,65,72,53,69,84,79,74,82,80,78,81,86,135

Secondary structure (DSSP, 8-state):
----------HHHHHHHHHHHHHTTSS-HHHHHHHHHHHTSSS------------------------------PPPTTPPPHHHHHHHHHHHHHHHHHT--HHHHHHHHHHHHHHHHIIIIIIIHHHHTTSTTHHHHHHHHHHHHHHHHHHHHHHHHHHHHHHHHHHHHHHHHHHHHHHHHHHHHHHHHHHHHHHHHHHHHHHHHHHHHHHHHHHHHHHHHHHHHHHHHHHHHHHHHHHHHHHHHHHHHHHHHHHHHHHHHHHHHHHHHHHHHHHHHHHHHHHHHHHHHHHHHHHHHHHHHHHHHHHHHHHHHHHHHHHSS-GGG-S----

Sequence (331 aa):
MVDEIVMIHSEDAFKDYQRKKNKGSEVSETDEYLALMMEEADTDNRQTGRGTEIMAAQKTSEDKGVKPDMTQAAKPENMPDDKELRLVSDLLQHLKSTKMTAGQLDLLLDKLTMQFDQLVHGKLIGQLKQTDNYTFAKEYLDMEIQPIKDVIERMKRMIGTLQEKQITLNDDLTDAKKETDAKLIKVKEEVFSDIERQNKTINAKIDHEIQRNSRNLDESVKSLKNEISESAKKERKAAEDSIREIRSKTEDEQGKLRDSLTALSKQNQEKLESENKRMAKELSEMKEKTQKSLRVLSDYMLLVIEAASLRSKIEKLSYDKDLDDMKSINL